Protein AF-W5SAI3-F1 (afdb_monomer_lite)

Secondary structure (DSSP, 8-state):
----TT-B-TTS-BTTTTTT-SHHHHHHHHHHTTT-HHHHHHHHHHHHHHTSSSP-HHHHHHHHHHHHHHHHHHHHHHHHH-SSSSS-SSTTTHHHHHHHHS-GGGSHHHHHHHHHHHHHHHHHHHHHHHHHHHHHT--SHHHHHHHHHHHHSTT-HHHHHHH-TTSTT-HHHHHHHHHHHHHHHHT-

Radius of gyration: 18.31 Å; chains: 1; bounding box: 48×29×54 Å

Organism: NCBI:txid1293576

Foldseek 3Di:
DFAPQQDADPVRDRLLHCCPVDPLLVVLLCQLLPVDPVLRVLLNLQLCLLCDPVPDPLSSLLNNLLSNLSSLLSVLVCLDPDQPDPNNQCHPCLVVLLVVPDDPVLCVVLVVLNVLLVVLSVVLSVLSSVLSVLLSPDDDNVSNSVSSCLRSPCPRVSSCLAPPCVPCSRSNVSSVVSNVSSVVSNVD

pLDDT: mean 92.14, std 7.98, range [52.91, 98.5]

Structure (mmCIF, N/CA/C/O backbone):
data_AF-W5SAI3-F1
#
_entry.id   AF-W5SAI3-F1
#
loop_
_atom_site.group_PDB
_atom_site.id
_atom_site.type_symbol
_atom_site.label_atom_id
_atom_site.label_alt_id
_atom_site.label_comp_id
_atom_site.label_asym_id
_atom_site.label_entity_id
_atom_site.label_seq_id
_atom_site.pdbx_PDB_ins_code
_atom_site.Cartn_x
_atom_site.Cartn_y
_atom_site.Cartn_z
_atom_site.occupancy
_atom_site.B_iso_or_equiv
_atom_site.auth_seq_id
_atom_site.auth_comp_id
_atom_site.auth_asym_id
_atom_site.auth_atom_id
_atom_site.pdbx_PDB_model_num
ATOM 1 N N . MET A 1 1 ? 0.826 -14.312 -16.029 1.00 52.91 1 MET A N 1
ATOM 2 C CA . MET A 1 1 ? 2.186 -13.911 -15.612 1.00 52.91 1 MET A CA 1
ATOM 3 C C . MET A 1 1 ? 2.033 -12.749 -14.644 1.00 52.91 1 MET A C 1
ATOM 5 O O . MET A 1 1 ? 0.964 -12.153 -14.643 1.00 52.91 1 MET A O 1
ATOM 9 N N . GLY A 1 2 ? 2.985 -12.580 -13.730 1.00 75.25 2 GLY A N 1
ATOM 10 C CA . GLY A 1 2 ? 2.942 -11.608 -12.638 1.00 75.25 2 GLY A CA 1
ATOM 11 C C . GLY A 1 2 ? 4.355 -11.111 -12.334 1.00 75.25 2 GLY A C 1
ATOM 12 O O . GLY A 1 2 ? 5.316 -11.570 -12.950 1.00 75.25 2 GLY A O 1
ATOM 13 N N . ILE A 1 3 ? 4.492 -10.174 -11.394 1.00 83.50 3 ILE A N 1
ATOM 14 C CA . ILE A 1 3 ? 5.781 -9.543 -11.068 1.00 83.50 3 ILE A CA 1
ATOM 15 C C . ILE A 1 3 ? 6.802 -10.602 -10.616 1.00 83.50 3 ILE A C 1
ATOM 17 O O . ILE A 1 3 ? 6.544 -11.373 -9.693 1.00 83.50 3 ILE A O 1
ATOM 21 N N . ALA A 1 4 ? 7.978 -10.610 -11.251 1.00 85.44 4 ALA A N 1
ATOM 22 C CA . ALA A 1 4 ? 9.087 -11.499 -10.904 1.00 85.44 4 ALA A CA 1
ATOM 23 C C . ALA A 1 4 ? 9.852 -10.970 -9.676 1.00 85.44 4 ALA A C 1
ATOM 25 O O . ALA A 1 4 ? 10.837 -10.237 -9.800 1.00 85.44 4 ALA A O 1
ATOM 26 N N . PHE A 1 5 ? 9.369 -11.311 -8.478 1.00 85.88 5 PHE A N 1
ATOM 27 C CA . PHE A 1 5 ? 9.961 -10.880 -7.201 1.00 85.88 5 PHE A CA 1
ATOM 28 C C . PHE A 1 5 ? 11.318 -11.531 -6.882 1.00 85.88 5 PHE A C 1
ATOM 30 O O . PHE A 1 5 ? 12.047 -11.052 -6.018 1.00 85.88 5 PHE A O 1
ATOM 37 N N . ASP A 1 6 ? 11.672 -12.598 -7.588 1.00 82.56 6 ASP A N 1
ATOM 38 C CA . ASP A 1 6 ? 12.902 -13.378 -7.446 1.00 82.56 6 ASP A CA 1
ATOM 39 C C . ASP A 1 6 ? 14.011 -12.956 -8.426 1.00 82.56 6 ASP A C 1
ATOM 41 O O . ASP A 1 6 ? 15.079 -13.569 -8.467 1.00 82.56 6 ASP A O 1
ATOM 45 N N . LYS A 1 7 ? 13.791 -11.890 -9.209 1.00 83.69 7 LYS A N 1
ATOM 46 C CA . LYS A 1 7 ? 14.763 -11.399 -10.191 1.00 83.69 7 LYS A CA 1
ATOM 47 C C . LYS A 1 7 ? 16.096 -11.042 -9.530 1.00 83.69 7 LYS A C 1
ATOM 49 O O . LYS A 1 7 ? 16.119 -10.373 -8.498 1.00 83.69 7 LYS A O 1
ATOM 54 N N . LEU A 1 8 ? 17.197 -11.451 -10.159 1.00 84.44 8 LEU A N 1
ATOM 55 C CA . LEU A 1 8 ? 18.556 -11.216 -9.672 1.00 84.44 8 LEU A CA 1
ATOM 56 C C . LEU A 1 8 ? 19.168 -9.944 -10.275 1.00 84.44 8 LEU A C 1
ATOM 58 O O . LEU A 1 8 ? 18.866 -9.581 -11.414 1.00 84.44 8 LEU A O 1
ATOM 62 N N . ASP A 1 9 ? 20.036 -9.283 -9.513 1.00 81.38 9 ASP A N 1
ATOM 63 C CA . ASP A 1 9 ? 20.908 -8.214 -9.997 1.00 81.38 9 ASP A CA 1
ATOM 64 C C . ASP A 1 9 ? 22.188 -8.766 -10.657 1.00 81.38 9 ASP A C 1
ATOM 66 O O . ASP A 1 9 ? 22.403 -9.978 -10.748 1.00 81.38 9 ASP A O 1
ATOM 70 N N . ALA A 1 10 ? 23.065 -7.867 -11.117 1.00 81.06 10 ALA A N 1
ATOM 71 C CA . ALA A 1 10 ? 24.332 -8.232 -11.758 1.00 81.06 10 ALA A CA 1
ATOM 72 C C . ALA A 1 10 ? 25.294 -9.020 -10.842 1.00 81.06 10 ALA A C 1
ATOM 74 O O . ALA A 1 10 ? 26.197 -9.688 -11.341 1.00 81.06 10 ALA A O 1
ATOM 75 N N . ASN A 1 11 ? 25.091 -8.970 -9.522 1.00 81.50 11 ASN A N 1
ATOM 76 C CA . ASN A 1 11 ? 25.883 -9.687 -8.525 1.00 81.50 11 ASN A CA 1
ATOM 77 C C . ASN A 1 11 ? 25.232 -11.020 -8.108 1.00 81.50 11 ASN A C 1
ATOM 79 O O . ASN A 1 11 ? 25.722 -11.680 -7.191 1.00 81.50 11 ASN A O 1
ATOM 83 N N . GLY A 1 12 ? 24.126 -11.419 -8.745 1.00 79.31 12 GLY A N 1
ATOM 84 C CA . GLY A 1 12 ? 23.389 -12.640 -8.418 1.00 79.31 12 GLY A CA 1
ATOM 85 C C . GLY A 1 12 ? 22.542 -12.541 -7.145 1.00 79.31 12 GLY A C 1
ATOM 86 O O . GLY A 1 12 ? 22.103 -13.570 -6.635 1.00 79.31 12 GLY A O 1
ATOM 87 N N . SER A 1 13 ? 22.303 -11.335 -6.620 1.00 83.12 13 SER A N 1
ATOM 88 C CA . SER A 1 13 ? 21.453 -11.115 -5.443 1.00 83.12 13 SER A CA 1
ATOM 89 C C . SER A 1 13 ? 20.004 -10.858 -5.851 1.00 83.12 13 SER A C 1
ATOM 91 O O . SER A 1 13 ? 19.750 -10.149 -6.823 1.00 83.12 13 SER A O 1
ATOM 93 N N . VAL A 1 14 ? 19.034 -11.397 -5.101 1.00 85.00 14 VAL A N 1
ATOM 94 C CA . VAL A 1 14 ? 17.604 -11.126 -5.339 1.00 85.00 14 VAL A CA 1
ATOM 95 C C . VAL A 1 14 ? 17.337 -9.639 -5.145 1.00 85.00 14 VAL A C 1
ATOM 97 O O . VAL A 1 14 ? 17.524 -9.113 -4.046 1.00 85.00 14 VAL A O 1
ATOM 100 N N . ILE A 1 15 ? 16.860 -8.973 -6.199 1.00 86.25 15 ILE A N 1
ATOM 101 C CA . ILE A 1 15 ? 16.648 -7.526 -6.240 1.00 86.25 15 ILE A CA 1
ATOM 102 C C . ILE A 1 15 ? 15.804 -7.103 -5.045 1.00 86.25 15 ILE A C 1
ATOM 104 O O . ILE A 1 15 ? 16.247 -6.272 -4.259 1.00 86.25 15 ILE A O 1
ATOM 108 N N . PHE A 1 16 ? 14.632 -7.702 -4.846 1.00 87.00 16 PHE A N 1
ATOM 109 C CA . PHE A 1 16 ? 13.703 -7.302 -3.786 1.00 87.00 16 PHE A CA 1
ATOM 110 C C . PHE A 1 16 ? 13.999 -7.916 -2.406 1.00 87.00 16 PHE A C 1
ATOM 112 O O . PHE A 1 16 ? 13.260 -7.670 -1.452 1.00 87.00 16 PHE A O 1
ATOM 119 N N . GLY A 1 17 ? 15.084 -8.687 -2.268 1.00 84.06 17 GLY A N 1
ATOM 120 C CA . GLY A 1 17 ? 15.465 -9.335 -1.014 1.00 84.06 17 GLY A CA 1
ATOM 121 C C . GLY A 1 17 ? 14.312 -10.116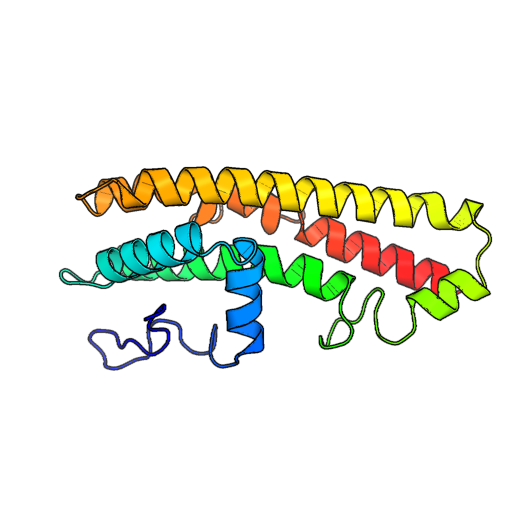 -0.370 1.00 84.06 17 GLY A C 1
ATOM 122 O O . GLY A 1 17 ? 13.616 -10.877 -1.034 1.00 84.06 17 GLY A O 1
ATOM 123 N N . GLN A 1 18 ? 14.100 -9.902 0.930 1.00 84.25 18 GLN A N 1
ATOM 124 C CA . GLN A 1 18 ? 13.032 -10.534 1.725 1.00 84.25 18 GLN A CA 1
ATOM 125 C C . GLN A 1 18 ? 11.731 -9.712 1.772 1.00 84.25 18 GLN A C 1
ATOM 127 O O . GLN A 1 18 ? 10.817 -9.994 2.550 1.00 84.25 18 GLN A O 1
ATOM 132 N N . GLU A 1 19 ? 11.627 -8.640 0.986 1.00 84.44 19 GLU A N 1
ATOM 133 C CA . GLU A 1 19 ? 10.478 -7.738 1.074 1.00 84.44 19 GLU A CA 1
ATOM 134 C C . GLU A 1 19 ? 9.178 -8.364 0.540 1.00 84.44 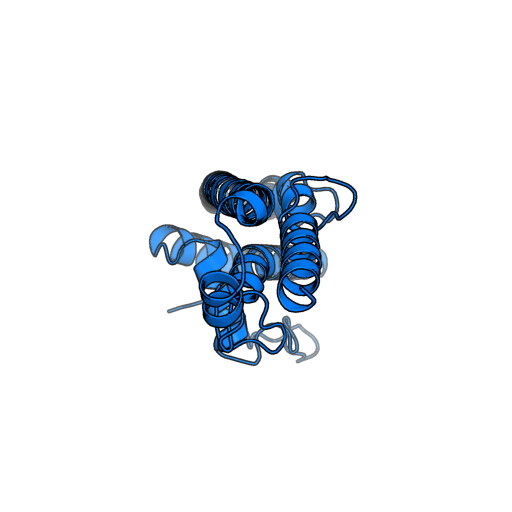19 GLU A C 1
ATOM 136 O O . GLU A 1 19 ? 8.095 -7.953 0.950 1.00 84.44 19 GLU A O 1
ATOM 141 N N . PHE A 1 20 ? 9.287 -9.388 -0.310 1.00 86.62 20 PHE A N 1
ATOM 142 C CA . PHE A 1 20 ? 8.166 -10.110 -0.927 1.00 86.62 20 PHE A CA 1
ATOM 143 C C . PHE A 1 20 ? 8.356 -11.638 -0.863 1.00 86.62 20 PHE A C 1
ATOM 145 O O . PHE A 1 20 ? 7.957 -12.366 -1.771 1.00 86.62 20 PHE A O 1
ATOM 152 N N . ASP A 1 21 ? 8.997 -12.126 0.202 1.00 85.44 21 ASP A N 1
ATOM 153 C CA . ASP A 1 21 ? 9.291 -13.551 0.427 1.00 85.44 21 ASP A CA 1
ATOM 154 C C . ASP A 1 21 ? 8.086 -14.389 0.895 1.00 85.44 21 ASP A C 1
ATOM 156 O O . ASP A 1 21 ? 8.154 -15.616 0.862 1.00 85.44 21 ASP A O 1
ATOM 160 N N . SER A 1 22 ? 6.976 -13.752 1.283 1.00 86.50 22 SER A N 1
ATOM 161 C CA . SER A 1 22 ? 5.726 -14.416 1.662 1.00 86.50 22 SER A CA 1
ATOM 162 C C . SER A 1 22 ? 4.560 -13.985 0.779 1.00 86.50 22 SER A C 1
ATOM 164 O O . SER A 1 22 ? 4.552 -12.883 0.221 1.00 86.50 22 SER A O 1
ATOM 166 N N . ASP A 1 23 ? 3.558 -14.855 0.663 1.00 87.56 23 ASP A N 1
ATOM 167 C CA . ASP A 1 23 ? 2.366 -14.561 -0.131 1.00 87.56 23 ASP A CA 1
ATOM 168 C C . ASP A 1 23 ? 1.547 -13.418 0.476 1.00 87.56 23 ASP A C 1
ATOM 170 O O . ASP A 1 23 ? 1.110 -12.557 -0.276 1.00 87.56 23 ASP A O 1
ATOM 174 N N . ASP A 1 24 ? 1.484 -13.292 1.806 1.00 86.56 24 ASP A N 1
ATOM 175 C CA . ASP A 1 24 ? 0.834 -12.151 2.473 1.00 86.56 24 ASP A CA 1
ATOM 176 C C . ASP A 1 24 ? 1.459 -10.806 2.065 1.00 86.56 24 ASP A C 1
ATOM 178 O O . ASP A 1 24 ? 0.761 -9.836 1.773 1.00 86.56 24 ASP A O 1
ATOM 182 N N . LYS A 1 25 ? 2.798 -10.729 1.984 1.00 88.06 25 LYS A N 1
ATOM 183 C CA . LYS A 1 25 ? 3.484 -9.493 1.568 1.00 88.06 25 LYS A CA 1
ATOM 184 C C . LYS A 1 25 ? 3.180 -9.143 0.109 1.00 88.06 25 LYS A C 1
ATOM 186 O O . LYS A 1 25 ? 3.104 -7.961 -0.228 1.00 88.06 25 LYS A O 1
ATOM 191 N N . LYS A 1 26 ? 3.008 -10.147 -0.756 1.00 92.00 26 LYS A N 1
ATOM 192 C CA . LYS A 1 26 ? 2.578 -9.945 -2.150 1.00 92.00 26 LYS A CA 1
ATOM 193 C C . LYS A 1 26 ? 1.102 -9.558 -2.213 1.00 92.00 26 LYS A C 1
ATOM 195 O O . LYS A 1 26 ? 0.743 -8.699 -3.009 1.00 92.00 26 LYS A O 1
ATOM 200 N N . ASP A 1 27 ? 0.261 -10.138 -1.367 1.00 92.56 27 ASP A N 1
ATOM 201 C CA . ASP A 1 27 ? -1.165 -9.833 -1.301 1.00 92.56 27 ASP A CA 1
ATOM 202 C C . ASP A 1 27 ? -1.401 -8.366 -0.922 1.00 92.56 27 ASP A C 1
ATOM 204 O O . ASP A 1 27 ? -2.131 -7.665 -1.618 1.00 92.56 27 ASP A O 1
ATOM 208 N N . TYR A 1 28 ? -0.655 -7.828 0.052 1.00 93.69 28 TYR A N 1
ATOM 209 C CA . TYR A 1 28 ? -0.718 -6.399 0.389 1.00 93.69 28 TYR A CA 1
ATOM 210 C C . TYR A 1 28 ? -0.380 -5.478 -0.786 1.00 93.69 28 TYR A C 1
ATOM 212 O O . TYR A 1 28 ? -0.984 -4.414 -0.924 1.00 93.69 28 TYR A O 1
ATOM 220 N N . LEU A 1 29 ? 0.558 -5.867 -1.655 1.00 94.88 29 LEU A N 1
ATOM 221 C CA . LEU A 1 29 ? 0.842 -5.108 -2.874 1.00 94.88 29 LEU A CA 1
ATOM 222 C C . LEU A 1 29 ? -0.399 -5.042 -3.771 1.00 94.88 29 LEU A C 1
ATOM 224 O O . LEU A 1 29 ? -0.767 -3.963 -4.240 1.00 94.88 29 LEU A O 1
ATOM 228 N N . TYR A 1 30 ? -1.050 -6.183 -4.002 1.00 94.44 30 TYR A N 1
ATOM 229 C CA . TYR A 1 30 ? -2.254 -6.248 -4.825 1.00 94.44 30 TYR A CA 1
ATOM 230 C C . TYR A 1 30 ? -3.434 -5.529 -4.162 1.00 94.44 30 TYR A C 1
ATOM 232 O O . TYR A 1 30 ? -4.154 -4.796 -4.843 1.00 94.44 30 TYR A O 1
ATOM 240 N N . ALA A 1 31 ? -3.574 -5.614 -2.840 1.00 94.38 31 ALA A N 1
ATOM 241 C CA . ALA A 1 31 ? -4.517 -4.810 -2.072 1.00 94.38 31 ALA A CA 1
ATOM 242 C C . ALA A 1 31 ? -4.269 -3.304 -2.260 1.00 94.38 31 ALA A C 1
ATOM 244 O O . ALA A 1 31 ? -5.229 -2.541 -2.387 1.00 94.38 31 ALA A O 1
ATOM 245 N N . GLY A 1 32 ? -3.006 -2.871 -2.339 1.00 94.69 32 GLY A N 1
ATOM 246 C CA . GLY A 1 32 ? -2.608 -1.479 -2.577 1.00 94.69 32 GLY A CA 1
ATOM 247 C C . GLY A 1 32 ? -3.010 -0.918 -3.945 1.00 94.69 32 GLY A C 1
ATOM 248 O O . GLY A 1 32 ? -3.103 0.293 -4.113 1.00 94.69 32 GLY A O 1
ATOM 249 N N . ILE A 1 33 ? -3.322 -1.783 -4.910 1.00 95.38 33 ILE A N 1
ATOM 250 C CA . ILE A 1 33 ? -3.918 -1.416 -6.209 1.00 95.38 33 ILE A CA 1
ATOM 251 C C . ILE A 1 33 ? -5.356 -1.939 -6.353 1.00 95.38 33 ILE A C 1
ATOM 253 O O . ILE A 1 33 ? -5.910 -2.014 -7.453 1.00 95.38 33 ILE A O 1
ATOM 257 N N . ASN A 1 34 ? -5.973 -2.295 -5.224 1.00 95.06 34 ASN A N 1
ATOM 258 C CA . ASN A 1 34 ? -7.341 -2.790 -5.116 1.00 95.06 34 ASN A CA 1
ATOM 259 C C . ASN A 1 34 ? -7.639 -4.022 -5.984 1.00 95.06 34 ASN A C 1
ATOM 261 O O . ASN A 1 34 ? -8.731 -4.125 -6.548 1.00 95.06 34 ASN A O 1
ATOM 265 N N . TYR A 1 35 ? -6.654 -4.911 -6.127 1.00 94.50 35 TYR A N 1
ATOM 266 C CA . TYR A 1 35 ? -6.717 -6.138 -6.925 1.00 94.50 35 TYR A CA 1
ATOM 267 C C . TYR A 1 35 ? -7.129 -5.917 -8.386 1.00 94.50 35 TYR A C 1
ATOM 269 O O . TYR A 1 35 ? -7.620 -6.824 -9.057 1.00 94.50 35 TYR A O 1
ATOM 277 N N . GLU A 1 36 ? -6.949 -4.704 -8.906 1.00 95.00 36 GLU A N 1
ATOM 278 C CA . GLU A 1 36 ? -7.377 -4.392 -10.257 1.00 95.00 36 GLU A CA 1
ATOM 279 C C . GLU A 1 36 ? -6.397 -4.982 -11.274 1.00 95.00 36 GLU A C 1
ATOM 281 O O . GLU A 1 36 ? -5.222 -4.613 -11.334 1.00 95.00 36 GLU A O 1
ATOM 286 N N . GLN A 1 37 ? -6.907 -5.872 -12.122 1.00 93.69 37 GLN A N 1
ATOM 287 C CA . GLN A 1 37 ? -6.103 -6.595 -13.103 1.00 93.69 37 GLN A CA 1
ATOM 288 C C . GLN A 1 37 ? -5.368 -5.668 -14.085 1.00 93.69 37 GLN A C 1
ATOM 290 O O . GLN A 1 37 ? -4.218 -5.938 -14.438 1.00 93.69 37 GLN A O 1
ATOM 295 N N . VAL A 1 38 ? -6.003 -4.573 -14.519 1.00 94.81 38 VAL A N 1
ATOM 296 C CA . VAL A 1 38 ? -5.385 -3.603 -15.441 1.00 94.81 38 VAL A CA 1
ATOM 297 C C . VAL A 1 38 ? -4.197 -2.918 -14.769 1.00 94.81 38 VAL A C 1
ATOM 299 O O . VAL A 1 38 ? -3.098 -2.919 -15.324 1.00 94.81 38 VAL A O 1
ATOM 302 N N . SER A 1 39 ? -4.380 -2.430 -13.541 1.00 95.38 39 SER A N 1
ATOM 303 C CA . SER A 1 39 ? -3.302 -1.849 -12.736 1.00 95.38 39 SER A CA 1
ATOM 304 C C . SER A 1 39 ? -2.171 -2.843 -12.476 1.00 95.38 39 SER A C 1
ATOM 306 O O . SER A 1 39 ? -1.005 -2.485 -12.627 1.00 95.38 39 SER A O 1
ATOM 308 N N . ALA A 1 40 ? -2.490 -4.102 -12.160 1.00 96.00 40 ALA A N 1
ATOM 309 C CA . ALA A 1 40 ? -1.490 -5.148 -11.945 1.00 96.00 40 ALA A CA 1
ATOM 310 C C . ALA A 1 40 ? -0.663 -5.416 -13.213 1.00 96.00 40 ALA A C 1
ATOM 312 O O . ALA A 1 40 ? 0.562 -5.500 -13.152 1.00 96.00 40 ALA A O 1
ATOM 313 N N . THR A 1 41 ? -1.325 -5.470 -14.372 1.00 96.19 41 THR A N 1
ATOM 314 C CA . THR A 1 41 ? -0.675 -5.661 -15.678 1.00 96.19 41 THR A CA 1
ATOM 315 C C . THR A 1 41 ? 0.216 -4.468 -16.038 1.00 96.19 41 THR A C 1
ATOM 317 O O . THR A 1 41 ? 1.349 -4.635 -16.496 1.00 96.19 41 THR A O 1
ATOM 320 N N . ASN A 1 42 ? -0.266 -3.243 -15.804 1.00 97.31 42 ASN A N 1
ATOM 321 C CA . ASN A 1 42 ? 0.503 -2.022 -16.043 1.00 97.31 42 ASN A CA 1
ATOM 322 C C . ASN A 1 42 ? 1.727 -1.944 -15.123 1.00 97.31 42 ASN A C 1
ATOM 324 O O . ASN A 1 42 ? 2.815 -1.592 -15.582 1.00 97.31 42 ASN A O 1
ATOM 328 N N . LEU A 1 43 ? 1.568 -2.321 -13.853 1.00 97.00 43 LEU A N 1
ATOM 329 C CA . LEU A 1 43 ? 2.655 -2.391 -12.885 1.00 97.00 43 LEU A CA 1
ATOM 330 C C . LEU A 1 43 ? 3.706 -3.427 -13.298 1.00 97.00 43 LEU A C 1
ATOM 332 O O . LEU A 1 43 ? 4.888 -3.097 -13.334 1.00 97.00 43 LEU A O 1
ATOM 336 N N . GLU A 1 44 ? 3.299 -4.638 -13.688 1.00 95.81 44 GLU A N 1
ATOM 337 C CA . GLU A 1 44 ? 4.211 -5.675 -14.194 1.00 95.81 44 GLU A CA 1
ATOM 338 C C . GLU A 1 44 ? 5.023 -5.175 -15.397 1.00 95.81 44 GLU A C 1
ATOM 340 O O . GLU A 1 44 ? 6.249 -5.289 -15.411 1.00 95.81 44 GLU A O 1
ATOM 345 N N . SER A 1 45 ? 4.366 -4.542 -16.373 1.00 96.00 45 SER A N 1
ATOM 346 C CA . SER A 1 45 ? 5.029 -3.924 -17.529 1.00 96.00 45 SER A CA 1
ATOM 347 C C . SER A 1 45 ? 6.063 -2.869 -17.113 1.00 96.00 45 SER A C 1
ATOM 349 O O . SER A 1 45 ? 7.186 -2.866 -17.620 1.00 96.00 45 SER A O 1
ATOM 351 N N . ILE A 1 46 ? 5.724 -1.990 -16.165 1.00 96.94 46 ILE A N 1
ATOM 352 C CA . ILE A 1 46 ? 6.639 -0.960 -15.651 1.00 96.94 46 ILE A CA 1
ATOM 353 C C . ILE A 1 46 ? 7.850 -1.588 -14.960 1.00 96.94 46 ILE A C 1
ATOM 355 O O . ILE A 1 46 ? 8.981 -1.206 -15.264 1.00 96.94 46 ILE A O 1
ATOM 359 N N . ILE A 1 47 ? 7.634 -2.547 -14.056 1.00 96.12 47 ILE A N 1
ATOM 360 C CA . ILE A 1 47 ? 8.720 -3.225 -13.338 1.00 96.12 47 ILE A CA 1
ATOM 361 C C . ILE A 1 47 ? 9.625 -3.961 -14.326 1.00 96.12 47 ILE A C 1
ATOM 363 O O . ILE A 1 47 ? 10.847 -3.840 -14.245 1.00 96.12 47 ILE A O 1
ATOM 367 N N . ASN A 1 48 ? 9.048 -4.634 -15.322 1.00 93.94 48 ASN A N 1
ATOM 368 C CA . ASN A 1 48 ? 9.821 -5.282 -16.373 1.00 93.94 48 ASN A CA 1
ATOM 369 C C . ASN A 1 48 ? 10.673 -4.270 -17.148 1.00 93.94 48 ASN A C 1
ATOM 371 O O . ASN A 1 48 ? 11.859 -4.524 -17.339 1.00 93.94 48 ASN A O 1
ATOM 375 N N . LYS A 1 49 ? 10.131 -3.103 -17.524 1.00 94.50 49 LYS A N 1
ATOM 376 C CA . LYS A 1 49 ? 10.899 -2.045 -18.205 1.00 94.50 49 LYS A CA 1
ATOM 377 C C . LYS A 1 49 ? 12.044 -1.519 -17.338 1.00 94.50 49 LYS A C 1
ATOM 379 O O . LYS A 1 49 ? 13.158 -1.397 -17.830 1.00 94.50 49 LYS A O 1
ATOM 384 N N . LEU A 1 50 ? 11.785 -1.226 -16.062 1.00 94.44 50 LEU A N 1
ATOM 385 C CA . LEU A 1 50 ? 12.797 -0.699 -15.136 1.00 94.44 50 LEU A CA 1
ATOM 386 C C . LEU A 1 50 ? 13.927 -1.701 -14.879 1.00 94.44 50 LEU A C 1
ATOM 388 O O . LEU A 1 50 ? 15.081 -1.305 -14.754 1.00 94.44 50 LEU A O 1
ATOM 392 N N . LEU A 1 51 ? 13.600 -2.989 -14.803 1.00 93.00 51 LEU A N 1
ATOM 393 C CA . LEU A 1 51 ? 14.566 -4.034 -14.476 1.00 93.00 51 LEU A CA 1
ATOM 394 C C . LEU A 1 51 ? 15.161 -4.726 -15.711 1.00 93.00 51 LEU A C 1
ATOM 396 O O . LEU A 1 51 ? 15.817 -5.755 -15.562 1.00 93.00 51 LEU A O 1
ATOM 400 N N . THR A 1 52 ? 14.889 -4.241 -16.921 1.00 87.62 52 THR A N 1
ATOM 401 C CA . THR A 1 52 ? 15.500 -4.750 -18.161 1.00 87.62 52 THR A CA 1
ATOM 402 C C . THR A 1 52 ? 16.653 -3.848 -18.589 1.00 87.62 52 THR A C 1
ATOM 404 O O . THR A 1 52 ? 16.756 -2.707 -18.147 1.00 87.62 52 THR A O 1
ATOM 407 N N . ASP A 1 53 ? 17.541 -4.384 -19.422 1.00 74.44 53 ASP A N 1
ATOM 408 C CA . ASP A 1 53 ? 18.786 -3.729 -19.801 1.00 74.44 53 ASP A CA 1
ATOM 409 C C . ASP A 1 53 ? 18.562 -2.375 -20.522 1.00 74.44 53 ASP A C 1
ATOM 411 O O . ASP A 1 53 ? 17.738 -2.312 -21.443 1.00 74.44 53 ASP A O 1
ATOM 415 N N . PRO A 1 54 ? 19.280 -1.292 -20.147 1.00 79.88 54 PRO A N 1
ATOM 416 C CA . PRO A 1 54 ? 20.318 -1.249 -19.117 1.00 79.88 54 PRO A CA 1
ATOM 417 C C . PRO A 1 54 ? 19.747 -1.268 -17.690 1.00 79.88 54 PRO A C 1
ATOM 419 O O . PRO A 1 54 ? 19.018 -0.356 -17.281 1.00 79.88 54 PRO A O 1
ATOM 422 N N . LEU A 1 55 ? 20.136 -2.283 -16.913 1.00 85.56 55 LEU A N 1
ATOM 423 C CA . LEU A 1 55 ? 19.833 -2.351 -15.486 1.00 85.56 55 LEU A CA 1
ATOM 424 C C . LEU A 1 55 ? 20.708 -1.332 -14.742 1.00 85.56 55 LEU A C 1
ATOM 426 O O . LEU A 1 55 ? 21.926 -1.318 -14.903 1.00 85.56 55 LEU A O 1
ATOM 430 N N . SER A 1 56 ? 20.095 -0.474 -13.926 1.00 89.56 56 SER A N 1
ATOM 431 C CA . SER A 1 56 ? 20.812 0.525 -13.126 1.00 89.56 56 SER A CA 1
ATOM 432 C C . SER A 1 56 ? 20.292 0.585 -11.695 1.00 89.56 56 SER A C 1
ATOM 434 O O . SER A 1 56 ? 19.114 0.310 -11.445 1.00 89.56 56 SER A O 1
ATOM 436 N N . ASP A 1 57 ? 21.152 1.016 -10.771 1.00 90.31 57 ASP A N 1
ATOM 437 C CA . ASP A 1 57 ? 20.804 1.190 -9.356 1.00 90.31 57 ASP A CA 1
ATOM 438 C C . ASP A 1 57 ? 19.619 2.147 -9.168 1.00 90.31 57 ASP A C 1
ATOM 440 O O . ASP A 1 57 ? 18.727 1.884 -8.362 1.00 90.31 57 ASP A O 1
ATOM 444 N N . ASP A 1 58 ? 19.546 3.211 -9.975 1.00 91.81 58 ASP A N 1
ATOM 445 C CA . ASP A 1 58 ? 18.417 4.147 -9.978 1.00 91.81 58 ASP A CA 1
ATOM 446 C C . ASP A 1 58 ? 17.098 3.454 -10.342 1.00 91.81 58 ASP A C 1
ATOM 448 O O . ASP A 1 58 ? 16.073 3.672 -9.691 1.00 91.81 58 ASP A O 1
ATOM 452 N N . ASN A 1 59 ? 17.097 2.613 -11.382 1.00 92.94 59 ASN A N 1
ATOM 453 C CA . ASN A 1 59 ? 15.891 1.898 -11.793 1.00 92.94 59 ASN A CA 1
ATOM 454 C C . ASN A 1 59 ? 15.480 0.855 -10.749 1.00 92.94 59 ASN A C 1
ATOM 456 O O . ASN A 1 59 ? 14.290 0.719 -10.460 1.00 92.94 59 ASN A O 1
ATOM 460 N N . ILE A 1 60 ? 16.458 0.153 -10.168 1.00 92.75 60 ILE A N 1
ATOM 461 C CA . ILE A 1 60 ? 16.239 -0.805 -9.083 1.00 92.75 60 ILE A CA 1
ATOM 462 C C . ILE A 1 60 ? 15.621 -0.099 -7.873 1.00 92.75 60 ILE A C 1
ATOM 464 O O . ILE A 1 60 ? 14.616 -0.566 -7.343 1.00 92.75 60 ILE A O 1
ATOM 468 N N . SER A 1 61 ? 16.182 1.038 -7.460 1.00 93.00 61 SER A N 1
ATOM 469 C CA . SER A 1 61 ? 15.692 1.831 -6.329 1.00 93.00 61 SER A CA 1
ATOM 470 C C . SER A 1 61 ? 14.255 2.309 -6.552 1.00 93.00 61 SER A C 1
ATOM 472 O O . SER A 1 61 ? 13.395 2.118 -5.693 1.00 93.00 61 SER A O 1
ATOM 474 N N . VAL A 1 62 ? 13.946 2.835 -7.745 1.00 95.81 62 VAL A N 1
ATOM 475 C CA . VAL A 1 62 ? 12.577 3.245 -8.098 1.00 95.81 62 VAL A CA 1
ATOM 476 C C . VAL A 1 62 ? 11.611 2.060 -8.080 1.00 95.81 62 VAL A C 1
ATOM 478 O O . VAL A 1 62 ? 10.515 2.190 -7.539 1.00 95.81 62 VAL A O 1
ATOM 481 N N . ALA A 1 63 ? 12.001 0.907 -8.631 1.00 95.75 63 ALA A N 1
ATOM 482 C CA . ALA A 1 63 ? 11.170 -0.295 -8.621 1.00 95.75 63 ALA A CA 1
ATOM 483 C C . ALA A 1 63 ? 10.897 -0.786 -7.189 1.00 95.75 63 ALA A C 1
ATOM 485 O O . ALA A 1 63 ? 9.747 -1.052 -6.846 1.00 95.75 63 ALA A O 1
ATOM 486 N N . LYS A 1 64 ? 11.931 -0.854 -6.340 1.00 94.75 64 LYS A N 1
ATOM 487 C CA . LYS A 1 64 ? 11.804 -1.230 -4.923 1.00 94.75 64 LYS A CA 1
ATOM 488 C C . LYS A 1 64 ? 10.852 -0.307 -4.184 1.00 94.75 64 LYS A C 1
ATOM 490 O O . LYS A 1 64 ? 9.885 -0.780 -3.595 1.00 94.75 64 LYS A O 1
ATOM 495 N N . ASN A 1 65 ? 11.091 0.999 -4.259 1.00 96.00 65 ASN A N 1
ATOM 496 C CA . ASN A 1 65 ? 10.284 1.968 -3.532 1.00 96.00 65 ASN A CA 1
ATOM 497 C C . ASN A 1 65 ? 8.837 1.967 -4.022 1.00 96.00 65 ASN A C 1
ATOM 499 O O . ASN A 1 65 ? 7.932 1.999 -3.199 1.00 96.00 65 ASN A O 1
ATOM 503 N N . LEU A 1 66 ? 8.605 1.862 -5.337 1.00 97.50 66 LEU A N 1
ATOM 504 C CA . LEU A 1 66 ? 7.256 1.738 -5.887 1.00 97.50 66 LEU A CA 1
ATOM 505 C C . LEU A 1 66 ? 6.513 0.552 -5.262 1.00 97.50 66 LEU A C 1
ATOM 507 O O . LEU A 1 66 ? 5.428 0.732 -4.717 1.00 97.50 66 LEU A O 1
ATOM 511 N N . LEU A 1 67 ? 7.093 -0.651 -5.316 1.00 96.50 67 LEU A N 1
ATOM 512 C CA . LEU A 1 67 ? 6.434 -1.844 -4.781 1.00 96.50 67 LEU A CA 1
ATOM 513 C C . LEU A 1 67 ? 6.284 -1.778 -3.256 1.00 96.50 67 LEU A C 1
ATOM 515 O O . LEU A 1 67 ? 5.247 -2.178 -2.733 1.00 96.50 67 LEU A O 1
ATOM 519 N N . SER A 1 68 ? 7.271 -1.231 -2.545 1.00 95.88 68 SER A N 1
ATOM 520 C CA . SER A 1 68 ? 7.217 -1.037 -1.093 1.00 95.88 68 SER A CA 1
ATOM 521 C C . SER A 1 68 ? 6.076 -0.104 -0.679 1.00 95.88 68 SER A C 1
ATOM 523 O O . SER A 1 68 ? 5.268 -0.452 0.181 1.00 95.88 68 SER A O 1
ATOM 525 N N . THR A 1 69 ? 5.945 1.046 -1.345 1.00 97.31 69 THR A N 1
ATOM 526 C CA . THR A 1 69 ? 4.883 2.023 -1.079 1.00 97.31 69 THR A CA 1
ATOM 527 C C . THR A 1 69 ? 3.501 1.439 -1.358 1.00 97.31 69 THR A C 1
ATOM 529 O O . THR A 1 69 ? 2.593 1.596 -0.545 1.00 97.31 69 THR A O 1
ATOM 532 N N . LEU A 1 70 ? 3.337 0.715 -2.469 1.00 97.38 70 LEU A N 1
ATOM 533 C CA . LEU A 1 70 ? 2.074 0.049 -2.803 1.00 97.38 70 LEU A CA 1
ATOM 534 C C . LEU A 1 70 ? 1.725 -1.063 -1.805 1.00 97.38 70 LEU A C 1
ATOM 536 O O . LEU A 1 70 ? 0.580 -1.172 -1.374 1.00 97.38 70 LEU A O 1
ATOM 540 N N . LYS A 1 71 ? 2.716 -1.850 -1.377 1.00 96.25 71 LYS A N 1
ATOM 541 C CA . LYS A 1 71 ? 2.547 -2.835 -0.306 1.00 96.25 71 LYS A CA 1
ATOM 542 C C . LYS A 1 71 ? 2.082 -2.166 0.985 1.00 96.25 71 LYS A C 1
ATOM 544 O O . LYS A 1 71 ? 1.152 -2.658 1.611 1.00 96.25 71 LYS A O 1
ATOM 549 N N . ASN A 1 72 ? 2.682 -1.047 1.382 1.00 96.50 72 ASN A N 1
ATOM 550 C CA . ASN A 1 72 ? 2.315 -0.368 2.626 1.00 96.50 72 ASN A CA 1
ATOM 551 C C . ASN A 1 72 ? 0.919 0.276 2.560 1.00 96.50 72 ASN A C 1
ATOM 553 O O . ASN A 1 72 ? 0.184 0.222 3.545 1.00 96.50 72 ASN A O 1
ATOM 557 N N . LEU A 1 73 ? 0.514 0.782 1.387 1.00 97.38 73 LEU A N 1
ATOM 558 C CA . LEU A 1 73 ? -0.857 1.232 1.116 1.00 97.38 73 LEU A CA 1
ATOM 559 C C . LEU A 1 73 ? -1.892 0.125 1.390 1.00 97.38 73 LEU A C 1
ATOM 561 O O . LEU A 1 73 ? -2.927 0.393 1.999 1.00 97.38 73 LEU A O 1
ATOM 565 N N . GLY A 1 74 ? -1.616 -1.120 0.988 1.00 95.19 74 GLY A N 1
ATOM 566 C CA . GLY A 1 74 ? -2.463 -2.264 1.340 1.00 95.19 74 GLY A CA 1
ATOM 567 C C . GLY A 1 74 ? -2.338 -2.670 2.810 1.00 95.19 74 GLY A C 1
ATOM 568 O O . GLY A 1 74 ? -3.341 -2.787 3.513 1.00 95.19 74 GLY A O 1
ATOM 569 N N . LYS A 1 75 ? -1.100 -2.826 3.286 1.00 94.31 75 LYS A N 1
ATOM 570 C CA . LYS A 1 75 ? -0.772 -3.356 4.614 1.00 94.31 75 LYS A CA 1
ATOM 571 C C . LYS A 1 75 ? -1.372 -2.539 5.755 1.00 94.31 75 LYS A C 1
ATOM 573 O O . LYS A 1 75 ? -1.865 -3.125 6.706 1.00 94.31 75 LYS A O 1
ATOM 578 N N . TYR A 1 76 ? -1.313 -1.206 5.720 1.00 95.50 76 TYR A N 1
ATOM 579 C CA . TYR A 1 76 ? -1.756 -0.417 6.880 1.00 95.50 76 TYR A CA 1
ATOM 580 C C . TYR A 1 76 ? -3.247 -0.552 7.154 1.00 95.50 76 TYR A C 1
ATOM 582 O O . TYR A 1 76 ? -3.647 -0.585 8.312 1.00 95.50 76 TYR A O 1
ATOM 590 N N . VAL A 1 77 ? -4.053 -0.680 6.104 1.00 94.38 77 VAL A N 1
ATOM 591 C CA . VAL A 1 77 ? -5.489 -0.939 6.240 1.00 94.38 77 VAL A CA 1
ATOM 592 C C . VAL A 1 77 ? -5.716 -2.376 6.697 1.00 94.38 77 VAL A C 1
ATOM 594 O O . VAL A 1 77 ? -6.549 -2.608 7.567 1.00 94.38 77 VAL A O 1
ATOM 597 N N . ASP A 1 78 ? -4.940 -3.321 6.165 1.00 92.31 78 ASP A N 1
ATOM 598 C CA . ASP A 1 78 ? -4.983 -4.725 6.574 1.00 92.31 78 ASP A CA 1
ATOM 599 C C . ASP A 1 78 ? -4.682 -4.917 8.070 1.00 92.31 78 ASP A C 1
ATOM 601 O O . ASP A 1 78 ? -5.462 -5.553 8.775 1.00 92.31 78 ASP A O 1
ATOM 605 N N . ASP A 1 79 ? -3.631 -4.266 8.585 1.00 92.12 79 ASP A N 1
ATOM 606 C CA . ASP A 1 79 ? -3.284 -4.242 10.014 1.00 92.12 79 ASP A CA 1
ATOM 607 C C . ASP A 1 79 ? -4.476 -3.786 10.883 1.00 92.12 79 ASP A C 1
ATOM 609 O O . ASP A 1 79 ? -4.645 -4.243 12.014 1.00 92.12 79 ASP A O 1
ATOM 613 N N . VAL A 1 80 ? -5.317 -2.881 10.365 1.00 93.88 80 VAL A N 1
ATOM 614 C CA . VAL A 1 80 ? -6.503 -2.405 11.085 1.00 93.88 80 VAL A CA 1
ATOM 615 C C . VAL A 1 80 ? -7.612 -3.450 11.098 1.00 93.88 80 VAL A C 1
ATOM 617 O O . VAL A 1 80 ? -8.148 -3.741 12.169 1.00 93.88 80 VAL A O 1
ATOM 620 N N . ILE A 1 81 ? -7.970 -3.993 9.933 1.00 89.31 81 ILE A N 1
ATOM 621 C CA . ILE A 1 81 ? -9.221 -4.746 9.748 1.00 89.31 81 ILE A CA 1
ATOM 622 C C . ILE A 1 81 ? -9.072 -6.261 9.902 1.00 89.31 81 ILE A C 1
ATOM 624 O O . ILE A 1 81 ? -10.049 -6.930 10.238 1.00 89.31 81 ILE A O 1
ATOM 628 N N . ASN A 1 82 ? -7.889 -6.819 9.637 1.00 80.69 82 ASN A N 1
ATOM 629 C CA . ASN A 1 82 ? -7.728 -8.258 9.461 1.00 80.69 82 ASN A CA 1
ATOM 630 C C . ASN A 1 82 ? -7.161 -8.980 10.688 1.00 80.69 82 ASN A C 1
ATOM 632 O O . ASN A 1 82 ? -6.393 -8.464 11.497 1.00 80.69 82 ASN A O 1
ATOM 636 N N . ASN A 1 83 ? -7.560 -10.250 10.807 1.00 62.56 83 ASN A N 1
ATOM 637 C CA . ASN A 1 83 ? -7.224 -11.143 11.920 1.00 62.56 83 ASN A CA 1
ATOM 638 C C . ASN A 1 83 ? -5.874 -11.865 11.761 1.00 62.56 83 ASN A C 1
ATOM 640 O O . ASN A 1 83 ? -5.431 -12.534 12.701 1.00 62.56 83 ASN A O 1
ATOM 644 N N . ALA A 1 84 ? -5.273 -11.799 10.570 1.00 57.78 84 ALA A N 1
ATOM 645 C CA . ALA A 1 84 ? -4.134 -12.625 10.170 1.00 57.78 84 ALA A CA 1
ATOM 646 C C . ALA A 1 84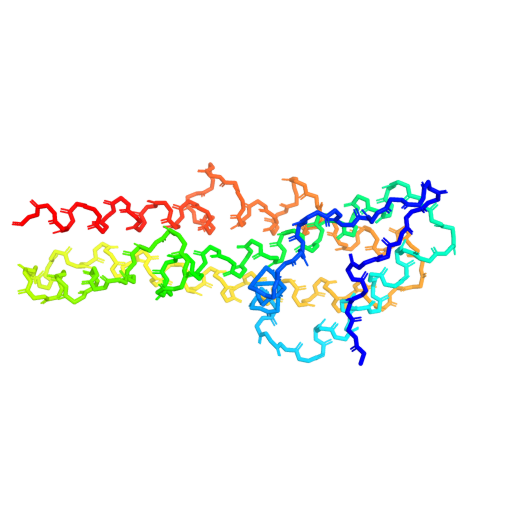 ? -2.769 -11.980 10.456 1.00 57.78 84 ALA A C 1
ATOM 648 O O . ALA A 1 84 ? -1.759 -12.681 10.491 1.00 57.78 84 ALA A O 1
ATOM 649 N N . THR A 1 85 ? -2.723 -10.670 10.705 1.00 60.62 85 THR A N 1
ATOM 650 C CA . THR A 1 85 ? -1.464 -9.962 10.958 1.00 60.62 85 THR A CA 1
ATOM 651 C C . THR A 1 85 ? -1.012 -10.109 12.413 1.00 60.62 85 THR A C 1
ATOM 653 O O . THR A 1 85 ? -1.785 -10.459 13.309 1.00 60.62 85 THR A O 1
ATOM 656 N N . SER A 1 86 ? 0.270 -9.843 12.674 1.00 61.03 86 SER A N 1
ATOM 657 C CA . SER A 1 86 ? 0.799 -9.736 14.041 1.00 61.03 86 SER A CA 1
ATOM 658 C C . SER A 1 86 ? 0.266 -8.504 14.784 1.00 61.03 86 SER A C 1
ATOM 660 O O . SER A 1 86 ? 0.265 -8.482 16.010 1.00 61.03 86 SER A O 1
ATOM 662 N N . ASP A 1 87 ? -0.195 -7.496 14.040 1.00 65.31 87 ASP A N 1
ATOM 663 C CA . ASP A 1 87 ? -0.629 -6.181 14.511 1.00 65.31 87 ASP A CA 1
ATOM 664 C C . ASP A 1 87 ? -2.168 -6.104 14.563 1.00 65.31 87 ASP A C 1
ATOM 666 O O . ASP A 1 87 ? -2.765 -5.195 14.004 1.00 65.31 87 ASP A O 1
ATOM 670 N N . LYS A 1 88 ? -2.828 -7.066 15.222 1.00 73.62 88 LYS A N 1
ATOM 671 C CA . LYS A 1 88 ? -4.301 -7.189 15.278 1.00 73.62 88 LYS A CA 1
ATOM 672 C C . LYS A 1 88 ? -4.943 -6.006 16.008 1.00 73.62 88 LYS A C 1
ATOM 674 O O . LYS A 1 88 ? -5.085 -6.044 17.230 1.00 73.62 88 LYS A O 1
ATOM 679 N N . ILE A 1 89 ? -5.330 -4.962 15.275 1.00 90.69 89 ILE A N 1
ATOM 680 C CA . ILE A 1 89 ? -5.955 -3.782 15.881 1.00 90.69 89 ILE A CA 1
ATOM 681 C C . ILE A 1 89 ? -7.435 -4.063 16.161 1.00 90.69 89 ILE A C 1
ATOM 683 O O . ILE A 1 89 ? -7.784 -4.294 17.314 1.00 90.69 89 ILE A O 1
ATOM 687 N N . LEU A 1 90 ? -8.306 -4.121 15.148 1.00 91.88 90 LEU A N 1
ATOM 688 C CA . LEU A 1 90 ? -9.716 -4.495 15.361 1.00 91.88 90 LEU A CA 1
ATOM 689 C C . LEU A 1 90 ? -9.939 -6.009 15.332 1.00 91.88 90 LEU A C 1
ATOM 691 O O . LEU A 1 90 ? -10.939 -6.503 15.859 1.00 91.88 90 LEU A O 1
ATOM 695 N N . GLY A 1 91 ? -8.997 -6.744 14.743 1.00 86.56 91 GLY A N 1
ATOM 696 C CA . GLY A 1 91 ? -9.034 -8.194 14.679 1.00 86.56 91 GLY A CA 1
ATOM 697 C C . GLY A 1 91 ? -8.831 -8.901 16.027 1.00 86.56 91 GLY A C 1
ATOM 698 O O . GLY A 1 91 ? -8.642 -8.288 17.073 1.00 86.56 91 GLY A O 1
ATOM 699 N N . GLY A 1 92 ? -8.870 -10.235 16.016 1.00 81.44 92 GLY A N 1
ATOM 700 C CA . GLY A 1 92 ? -8.609 -11.079 17.187 1.00 81.44 92 GLY A CA 1
ATOM 701 C C . GLY A 1 92 ? -9.677 -11.004 18.282 1.00 81.44 92 GLY A C 1
ATOM 702 O O . GLY A 1 92 ? -9.387 -11.352 19.422 1.00 81.44 92 GLY A O 1
ATOM 703 N N . GLY A 1 93 ? -10.890 -10.549 17.951 1.00 87.38 93 GLY A N 1
ATOM 704 C CA . GLY A 1 93 ? -11.985 -10.358 18.908 1.00 87.38 93 GLY A CA 1
ATOM 705 C C . GLY A 1 93 ? -11.979 -8.995 19.607 1.00 87.38 93 GLY A C 1
ATOM 706 O O . GLY A 1 93 ? -12.850 -8.749 20.438 1.00 87.38 93 GLY A O 1
ATOM 707 N N . ASN A 1 94 ? -11.046 -8.091 19.276 1.00 91.44 94 ASN A N 1
ATOM 708 C CA . ASN A 1 94 ? -11.007 -6.745 19.857 1.00 91.44 94 ASN A CA 1
ATOM 709 C C . ASN A 1 94 ? -12.273 -5.952 19.519 1.00 91.44 94 ASN A C 1
ATOM 711 O O . ASN A 1 94 ? -12.887 -5.376 20.414 1.00 91.44 94 ASN A O 1
ATOM 715 N N . LEU A 1 95 ? -12.711 -5.980 18.254 1.00 92.06 95 LEU A N 1
ATOM 716 C CA . LEU A 1 95 ? -13.960 -5.337 17.845 1.00 92.06 95 LEU A CA 1
ATOM 717 C C . LEU A 1 95 ? -15.168 -5.891 18.615 1.00 92.06 95 LEU A C 1
ATOM 719 O O . LEU A 1 95 ? -15.972 -5.120 19.123 1.00 92.06 95 LEU A O 1
ATOM 723 N N . GLU A 1 96 ? -15.276 -7.213 18.752 1.00 91.81 96 GLU A N 1
ATOM 724 C CA . GLU A 1 96 ? -16.378 -7.853 19.484 1.00 91.81 96 GLU A CA 1
ATOM 725 C C . GLU A 1 96 ? -16.403 -7.430 20.961 1.00 91.81 96 GLU A C 1
ATOM 727 O O . GLU A 1 96 ? -17.459 -7.095 21.500 1.00 91.81 96 GLU A O 1
ATOM 732 N N . GLN A 1 97 ? -15.236 -7.376 21.611 1.00 92.94 97 GLN A N 1
ATOM 733 C CA . GLN A 1 97 ? -15.122 -6.908 22.993 1.00 92.94 97 GLN A CA 1
ATOM 734 C C . GLN A 1 97 ? -15.533 -5.442 23.142 1.00 92.94 97 GLN A C 1
ATOM 736 O O . GLN A 1 97 ? -16.267 -5.117 24.075 1.00 92.94 97 GLN A O 1
ATOM 741 N N . ILE A 1 98 ? -15.095 -4.578 22.222 1.00 93.88 98 ILE A N 1
ATOM 742 C CA . ILE A 1 98 ? -15.468 -3.159 22.205 1.00 93.88 98 ILE A CA 1
ATOM 743 C C . ILE A 1 98 ? -16.984 -3.020 22.055 1.00 93.88 98 ILE A C 1
ATOM 745 O O . ILE A 1 98 ? -17.612 -2.380 22.893 1.00 93.88 98 ILE A O 1
ATOM 749 N N . LEU A 1 99 ? -17.583 -3.677 21.058 1.00 92.25 99 LEU A N 1
ATOM 750 C CA . LEU A 1 99 ? -19.026 -3.605 20.798 1.00 92.25 99 LEU A CA 1
ATOM 751 C C . LEU A 1 99 ? -19.876 -4.169 21.945 1.00 92.25 99 LEU A C 1
ATOM 753 O O . LEU A 1 99 ? -21.016 -3.759 22.125 1.00 92.25 99 LEU A O 1
ATOM 757 N N . THR A 1 100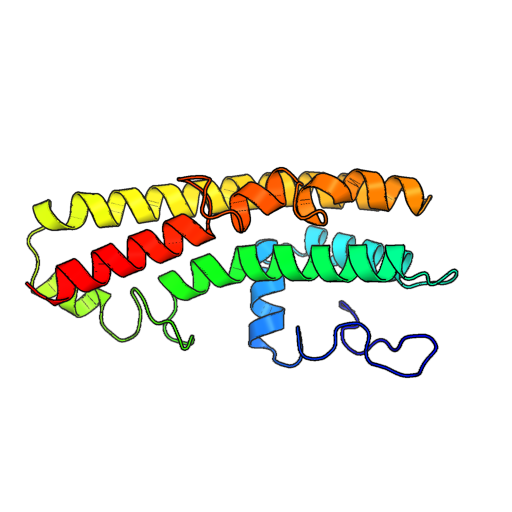 ? -19.334 -5.101 22.733 1.00 93.50 100 THR A N 1
ATOM 758 C CA . THR A 1 100 ? -20.043 -5.674 23.888 1.00 93.50 100 THR A CA 1
ATOM 759 C C . THR A 1 100 ? -19.989 -4.769 25.123 1.00 93.50 100 THR A C 1
ATOM 761 O O . THR A 1 100 ? -20.896 -4.808 25.952 1.00 93.50 100 THR A O 1
ATOM 764 N N . ARG A 1 101 ? -18.907 -3.997 25.299 1.00 92.19 101 ARG A N 1
ATOM 765 C CA . ARG A 1 101 ? -18.613 -3.276 26.554 1.00 92.19 101 ARG A CA 1
ATOM 766 C C . ARG A 1 101 ? -18.798 -1.767 26.468 1.00 92.19 101 ARG A C 1
ATOM 768 O O . ARG A 1 101 ? -19.011 -1.127 27.494 1.00 92.19 101 ARG A O 1
ATOM 775 N N . CYS A 1 102 ? -18.658 -1.191 25.282 1.00 91.56 102 CYS A N 1
ATOM 776 C CA . CYS A 1 102 ? -18.710 0.250 25.088 1.00 91.56 102 CYS A CA 1
ATOM 777 C C . CYS A 1 102 ? -20.102 0.698 24.643 1.00 91.56 102 CYS A C 1
ATOM 779 O O . CYS A 1 102 ? -20.729 0.074 23.795 1.00 91.56 102 CYS A O 1
ATOM 781 N N . GLU A 1 103 ? -20.553 1.821 25.197 1.00 91.50 103 GLU A N 1
ATOM 782 C CA . GLU A 1 103 ? -21.706 2.559 24.682 1.00 91.50 103 GLU A CA 1
ATOM 783 C C . GLU A 1 103 ? -21.371 3.190 23.324 1.00 91.50 103 GLU A C 1
ATOM 785 O O . GLU A 1 103 ? -20.235 3.623 23.110 1.00 91.50 103 GLU A O 1
ATOM 790 N N . ASP A 1 104 ? -22.370 3.327 22.449 1.00 88.56 104 ASP A N 1
ATOM 791 C CA . ASP A 1 104 ? -22.212 3.886 21.097 1.00 88.56 104 ASP A CA 1
ATOM 792 C C . ASP A 1 104 ? -21.530 5.264 21.087 1.00 88.56 104 ASP A C 1
ATOM 794 O O . ASP A 1 104 ? -20.679 5.534 20.241 1.00 88.56 104 ASP A O 1
ATOM 798 N N . SER A 1 105 ? -21.829 6.114 22.075 1.00 91.50 105 SER A N 1
ATOM 799 C CA . SER A 1 105 ? -21.235 7.454 22.228 1.00 91.50 105 SER A CA 1
ATOM 800 C C . SER A 1 105 ? -19.708 7.427 22.368 1.00 91.50 105 SER A C 1
ATOM 802 O O . SER A 1 105 ? -19.021 8.383 22.016 1.00 91.50 105 SER A O 1
ATOM 804 N N . LYS A 1 106 ? -19.142 6.320 22.862 1.00 91.81 106 LYS A N 1
ATOM 805 C CA . LYS A 1 106 ? -17.693 6.148 23.002 1.00 91.81 106 LYS A CA 1
ATOM 806 C C . LYS A 1 106 ? -17.022 5.712 21.703 1.00 91.81 106 LYS A C 1
ATOM 808 O O . LYS A 1 106 ? -15.799 5.799 21.621 1.00 91.81 106 LYS A O 1
ATOM 813 N N . LEU A 1 107 ? -17.796 5.253 20.718 1.00 94.69 107 LEU A N 1
ATOM 814 C CA . LEU A 1 107 ? -17.304 4.733 19.442 1.00 94.69 107 LEU A CA 1
ATOM 815 C C . LEU A 1 107 ? -17.175 5.814 18.362 1.00 94.69 107 LEU A C 1
ATOM 817 O O . LEU A 1 107 ? -16.591 5.545 17.315 1.00 94.69 107 LEU A O 1
ATOM 821 N N . GLU A 1 108 ? -17.669 7.031 18.610 1.00 95.19 108 GLU A N 1
ATOM 822 C CA . GLU A 1 108 ? -17.672 8.132 17.635 1.00 95.19 108 GLU A CA 1
ATOM 823 C C . GLU A 1 108 ? -16.274 8.419 17.067 1.00 95.19 108 GLU A C 1
ATOM 825 O O . GLU A 1 108 ? -16.101 8.511 15.852 1.00 95.19 108 GLU A O 1
ATOM 830 N N . ASN A 1 109 ? -15.255 8.491 17.932 1.00 96.38 109 ASN A N 1
ATOM 831 C CA . ASN A 1 109 ? -13.880 8.753 17.505 1.00 96.38 109 ASN A CA 1
ATOM 832 C C . ASN A 1 109 ? -13.300 7.595 16.676 1.00 96.38 109 ASN A C 1
ATOM 834 O O . ASN A 1 109 ? -12.669 7.823 15.645 1.00 96.38 109 ASN A O 1
ATOM 838 N N . LEU A 1 110 ? -13.549 6.347 17.088 1.00 96.69 110 LEU A N 1
ATOM 839 C CA . LEU A 1 110 ? -13.118 5.170 16.333 1.00 96.69 110 LEU A CA 1
ATOM 840 C C . LEU A 1 110 ? -13.774 5.130 14.945 1.00 96.69 110 LEU A C 1
ATOM 842 O O . LEU A 1 110 ? -13.084 4.891 13.956 1.00 96.69 110 LEU A O 1
ATOM 846 N N . SER A 1 111 ? -15.080 5.408 14.865 1.00 96.62 111 SER A N 1
ATOM 847 C CA . SER A 1 111 ? -15.811 5.484 13.595 1.00 96.62 111 SER A CA 1
ATOM 848 C C . SER A 1 111 ? -15.221 6.556 12.682 1.00 96.62 111 SER A C 1
ATOM 850 O O . SER A 1 111 ? -14.913 6.273 11.528 1.00 96.62 111 SER A O 1
ATOM 852 N N . TYR A 1 112 ? -14.984 7.760 13.211 1.00 97.56 112 TYR A N 1
ATOM 853 C CA . TYR A 1 112 ? -14.392 8.862 12.454 1.00 97.56 112 TYR A CA 1
ATOM 854 C C . TYR A 1 112 ? -13.011 8.512 11.879 1.00 97.56 112 TYR A C 1
ATOM 856 O O . TYR A 1 112 ? -12.733 8.780 10.707 1.00 97.56 112 TYR A O 1
ATOM 864 N N . LEU A 1 113 ? -12.143 7.887 12.680 1.00 98.25 113 LEU A N 1
ATOM 865 C CA . LEU A 1 113 ? -10.810 7.477 12.234 1.00 98.25 113 LEU A CA 1
ATOM 866 C C . LEU A 1 113 ? -10.877 6.411 11.131 1.00 98.25 113 LEU A C 1
ATOM 868 O O . LEU A 1 113 ? -10.123 6.488 10.159 1.00 98.25 113 LEU A O 1
ATOM 872 N N . LEU A 1 114 ? -11.791 5.443 11.253 1.00 97.69 114 LEU A N 1
ATOM 873 C CA . LEU A 1 114 ? -12.001 4.405 10.242 1.00 97.69 114 LEU A CA 1
ATOM 874 C C . LEU A 1 114 ? -12.535 4.985 8.931 1.00 97.69 114 LEU A C 1
ATOM 876 O O . LEU A 1 114 ? -11.982 4.689 7.871 1.00 97.69 114 LEU A O 1
ATOM 880 N N . ASP A 1 115 ? -13.547 5.850 8.995 1.00 98.31 115 ASP A N 1
ATOM 881 C CA . ASP A 1 115 ? -14.099 6.524 7.817 1.00 98.31 115 ASP A CA 1
ATOM 882 C C . ASP A 1 115 ? -13.024 7.352 7.104 1.00 98.31 115 ASP A C 1
ATOM 884 O O . ASP A 1 115 ? -12.865 7.265 5.882 1.00 98.31 115 ASP A O 1
ATOM 888 N N . THR A 1 116 ? -12.218 8.088 7.876 1.00 98.50 116 THR A N 1
ATOM 889 C CA . THR A 1 116 ? -11.086 8.864 7.354 1.00 98.50 116 THR A CA 1
ATOM 890 C C . THR A 1 116 ? -10.067 7.956 6.665 1.00 98.50 116 THR A C 1
ATOM 892 O O . THR A 1 116 ? -9.618 8.257 5.558 1.00 98.50 116 THR A O 1
ATOM 895 N N . MET A 1 117 ? -9.732 6.810 7.265 1.00 98.38 117 MET A N 1
ATOM 896 C CA . MET A 1 117 ? -8.788 5.851 6.689 1.00 98.38 117 MET A CA 1
ATOM 897 C C . MET A 1 117 ? -9.298 5.225 5.391 1.00 98.38 117 MET A C 1
ATOM 899 O O . MET A 1 117 ? -8.543 5.133 4.420 1.00 98.38 117 MET A O 1
ATOM 903 N N . PHE A 1 118 ? -10.563 4.804 5.341 1.00 97.75 118 PHE A N 1
ATOM 904 C CA . PHE A 1 118 ? -11.132 4.208 4.133 1.00 97.75 118 PHE A CA 1
ATOM 905 C C . PHE A 1 118 ? -11.264 5.225 3.001 1.00 97.75 118 PHE A C 1
ATOM 907 O O . PHE A 1 118 ? -10.939 4.898 1.855 1.00 97.75 118 PHE A O 1
ATOM 914 N N . PHE A 1 119 ? -11.661 6.460 3.317 1.00 98.19 119 PHE A N 1
ATOM 915 C CA . PHE A 1 119 ? -11.677 7.553 2.351 1.00 98.19 119 PHE A CA 1
ATOM 916 C C . PHE A 1 119 ? -10.274 7.817 1.792 1.00 98.19 119 PHE A C 1
ATOM 918 O O . PHE A 1 119 ? -10.076 7.785 0.575 1.00 98.19 119 PHE A O 1
ATOM 925 N N . GLN A 1 120 ? -9.285 7.983 2.675 1.00 98.31 120 GLN A N 1
ATOM 926 C CA . GLN A 1 120 ? -7.900 8.238 2.288 1.00 98.31 120 GLN A CA 1
ATOM 927 C C . GLN A 1 120 ? -7.326 7.102 1.434 1.00 98.31 120 GLN A C 1
ATOM 929 O O . GLN A 1 120 ? -6.699 7.346 0.403 1.00 98.31 120 GLN A O 1
ATOM 934 N N . ARG A 1 121 ? -7.573 5.841 1.813 1.00 97.81 121 ARG A N 1
ATOM 935 C CA . ARG A 1 121 ? -7.155 4.671 1.029 1.00 97.81 121 ARG A CA 1
ATOM 936 C C . ARG A 1 121 ? -7.728 4.729 -0.388 1.00 97.81 121 ARG A C 1
ATOM 938 O O . ARG A 1 121 ? -7.009 4.463 -1.351 1.00 97.81 121 ARG A O 1
ATOM 945 N N . GLN A 1 122 ? -9.014 5.050 -0.522 1.00 98.06 122 GLN A N 1
ATOM 946 C CA . GLN A 1 122 ? -9.680 5.091 -1.820 1.00 98.06 122 GLN A CA 1
ATOM 947 C C . GLN A 1 122 ? -9.154 6.229 -2.708 1.00 98.06 122 GLN A C 1
ATOM 949 O O . GLN A 1 122 ? -8.957 6.009 -3.908 1.00 98.06 122 GLN A O 1
ATOM 954 N N . ASP A 1 123 ? -8.891 7.408 -2.138 1.00 98.31 123 ASP A N 1
ATOM 955 C CA . ASP A 1 123 ? -8.240 8.518 -2.847 1.00 98.31 123 ASP A CA 1
ATOM 956 C C . ASP A 1 123 ? -6.842 8.123 -3.346 1.00 98.31 123 ASP A C 1
ATOM 958 O O . ASP A 1 123 ? -6.539 8.236 -4.539 1.00 98.31 123 ASP A O 1
ATOM 962 N N . LEU A 1 124 ? -6.018 7.553 -2.461 1.00 98.50 124 LEU A N 1
ATOM 963 C CA . LEU A 1 124 ? -4.660 7.126 -2.792 1.00 98.50 124 LEU A CA 1
ATOM 964 C C . LEU A 1 124 ? -4.638 6.068 -3.890 1.00 98.50 124 LEU A C 1
ATOM 966 O O . LEU A 1 124 ? -3.855 6.190 -4.829 1.00 98.50 124 LEU A O 1
ATOM 970 N N . ILE A 1 125 ? -5.529 5.074 -3.836 1.00 98.19 125 ILE A N 1
ATOM 971 C CA . ILE A 1 125 ? -5.670 4.069 -4.900 1.00 98.19 125 ILE A CA 1
ATOM 972 C C . ILE A 1 125 ? -5.977 4.738 -6.243 1.00 98.19 125 ILE A C 1
ATOM 974 O O . ILE A 1 125 ? -5.378 4.385 -7.259 1.00 98.19 125 ILE A O 1
ATOM 978 N N . ASN A 1 126 ? -6.877 5.723 -6.273 1.00 98.06 126 ASN A N 1
ATOM 979 C CA . ASN A 1 126 ? -7.226 6.422 -7.509 1.00 98.06 126 ASN A CA 1
ATOM 980 C C . ASN A 1 126 ? -6.038 7.217 -8.074 1.00 98.06 126 ASN A C 1
ATOM 982 O O . ASN A 1 126 ? -5.779 7.159 -9.278 1.00 98.06 126 ASN A O 1
ATOM 986 N N . ARG A 1 127 ? -5.278 7.908 -7.219 1.00 98.31 127 ARG A N 1
ATOM 987 C CA . ARG A 1 127 ? -4.067 8.648 -7.617 1.00 98.31 127 ARG A CA 1
ATOM 988 C C . ARG A 1 127 ? -2.954 7.713 -8.092 1.00 98.31 127 ARG A C 1
ATOM 990 O O . ARG A 1 127 ? -2.352 7.954 -9.138 1.00 98.31 127 ARG A O 1
ATOM 997 N N . VAL A 1 128 ? -2.728 6.609 -7.379 1.00 98.31 128 VAL A N 1
ATOM 998 C CA . VAL A 1 128 ? -1.775 5.553 -7.753 1.00 98.31 128 VAL A CA 1
ATOM 999 C C . VAL A 1 128 ? -2.086 5.002 -9.141 1.00 98.31 128 VAL A C 1
ATOM 1001 O O . VAL A 1 128 ? -1.188 4.926 -9.979 1.00 98.31 128 VAL A O 1
ATOM 1004 N N . ARG A 1 129 ? -3.352 4.663 -9.408 1.00 97.06 129 ARG A N 1
ATOM 1005 C CA . ARG A 1 129 ? -3.804 4.161 -10.714 1.00 97.06 129 ARG A CA 1
ATOM 1006 C C . ARG A 1 129 ? -3.464 5.126 -11.839 1.00 97.06 129 ARG A C 1
ATOM 1008 O O . ARG A 1 129 ? -2.845 4.731 -12.822 1.00 97.06 129 ARG A O 1
ATOM 1015 N N . GLN A 1 130 ? -3.798 6.405 -11.667 1.00 97.50 130 GLN A N 1
ATOM 1016 C CA . GLN A 1 130 ? -3.497 7.434 -12.663 1.00 97.50 130 GLN A CA 1
ATOM 1017 C C . GLN A 1 130 ? -1.993 7.525 -12.947 1.00 97.50 130 GLN A C 1
ATOM 1019 O O . GLN A 1 130 ? -1.580 7.591 -14.106 1.00 97.50 130 GLN A O 1
ATOM 1024 N N . VAL A 1 131 ? -1.162 7.488 -11.903 1.00 98.31 131 VAL A N 1
ATOM 1025 C CA . VAL A 1 131 ? 0.298 7.522 -12.045 1.00 98.31 131 VAL A CA 1
ATOM 1026 C C . VAL A 1 131 ? 0.826 6.277 -12.765 1.00 98.31 131 VAL A C 1
ATOM 1028 O O . VAL A 1 131 ? 1.615 6.417 -13.704 1.00 98.31 131 VAL A O 1
ATOM 1031 N N . ILE A 1 132 ? 0.380 5.077 -12.378 1.00 97.88 132 ILE A N 1
ATOM 1032 C CA . ILE A 1 132 ? 0.759 3.808 -13.019 1.00 97.88 132 ILE A CA 1
ATOM 1033 C C . ILE A 1 132 ? 0.366 3.824 -14.502 1.00 97.88 132 ILE A C 1
ATOM 1035 O O . ILE A 1 132 ? 1.194 3.532 -15.367 1.00 97.88 132 ILE A O 1
ATOM 1039 N N . ASP A 1 133 ? -0.855 4.242 -14.825 1.00 96.88 133 ASP A N 1
ATOM 1040 C CA . ASP A 1 133 ? -1.342 4.308 -16.202 1.00 96.88 133 ASP A CA 1
ATOM 1041 C C . ASP A 1 133 ? -0.527 5.280 -17.060 1.00 96.88 133 ASP A C 1
ATOM 1043 O O . ASP A 1 133 ? -0.151 4.963 -18.195 1.00 96.88 133 ASP A O 1
ATOM 1047 N N . LEU A 1 134 ? -0.225 6.468 -16.532 1.00 97.44 134 LEU A N 1
ATOM 1048 C CA . LEU A 1 134 ? 0.567 7.470 -17.243 1.00 97.44 134 LEU A CA 1
ATOM 1049 C C . LEU A 1 134 ? 2.022 7.030 -17.423 1.00 97.44 134 LEU A C 1
ATOM 1051 O O . LEU A 1 134 ? 2.588 7.251 -18.499 1.00 97.44 134 LEU A O 1
ATOM 1055 N N . ALA A 1 135 ? 2.616 6.397 -16.410 1.00 97.81 135 ALA A N 1
ATOM 1056 C CA . ALA A 1 135 ? 3.968 5.857 -16.475 1.00 97.81 135 ALA A CA 1
ATOM 1057 C C . ALA A 1 135 ? 4.065 4.711 -17.494 1.00 97.81 135 ALA A C 1
ATOM 1059 O O . ALA A 1 135 ? 4.996 4.692 -18.301 1.00 97.81 135 ALA A O 1
ATOM 1060 N N . ASN A 1 136 ? 3.084 3.802 -17.539 1.00 97.19 136 ASN A N 1
ATOM 1061 C CA . ASN A 1 136 ? 3.116 2.659 -18.455 1.00 97.19 136 ASN A CA 1
ATOM 1062 C C . ASN A 1 136 ? 3.075 3.080 -19.937 1.00 97.19 136 ASN A C 1
ATOM 1064 O O . ASN A 1 136 ? 3.672 2.419 -20.790 1.00 97.19 136 ASN A O 1
ATOM 1068 N N . ARG A 1 137 ? 2.441 4.219 -20.248 1.00 96.62 137 ARG A N 1
ATOM 1069 C CA . ARG A 1 137 ? 2.395 4.801 -21.604 1.00 96.62 137 ARG A CA 1
ATOM 1070 C C . ARG A 1 137 ? 3.739 5.358 -22.081 1.00 96.62 137 ARG A C 1
ATOM 1072 O O . ARG A 1 137 ? 3.844 5.773 -23.234 1.00 96.62 137 ARG A O 1
ATOM 1079 N N . LYS A 1 138 ? 4.757 5.432 -21.220 1.00 96.69 138 LYS A N 1
ATOM 1080 C CA . LYS A 1 138 ? 6.083 5.933 -21.595 1.00 96.69 138 LYS A CA 1
ATOM 1081 C C . LYS A 1 138 ? 6.979 4.794 -22.082 1.00 96.69 138 LYS A C 1
ATOM 1083 O O . LYS A 1 138 ? 6.930 3.667 -21.585 1.00 96.69 138 LYS A O 1
ATOM 1088 N N . SER A 1 139 ? 7.808 5.123 -23.067 1.00 92.12 139 SER A N 1
ATOM 1089 C CA . SER A 1 139 ? 8.857 4.257 -23.614 1.00 92.12 139 SER A CA 1
ATOM 1090 C C . SER A 1 139 ? 10.220 4.532 -22.975 1.00 92.12 139 SER A C 1
ATOM 1092 O O . SER A 1 139 ? 10.992 3.610 -22.744 1.00 92.12 139 SER A O 1
ATOM 1094 N N . GLU A 1 140 ? 10.514 5.793 -22.658 1.00 94.38 140 GLU A N 1
ATOM 1095 C CA . GLU A 1 140 ? 11.796 6.205 -22.083 1.00 94.38 140 GLU A CA 1
ATOM 1096 C C . GLU A 1 140 ? 11.828 6.004 -20.562 1.00 94.38 140 GLU A C 1
ATOM 1098 O O . GLU A 1 140 ? 10.996 6.562 -19.839 1.00 94.38 140 GLU A O 1
ATOM 1103 N N . LEU A 1 141 ? 12.845 5.293 -20.060 1.00 94.50 141 LEU A N 1
ATOM 1104 C CA . LEU A 1 141 ? 13.009 4.999 -18.628 1.00 94.50 141 LEU A CA 1
ATOM 1105 C C . LEU A 1 141 ? 13.033 6.264 -17.760 1.00 94.50 141 LEU A C 1
ATOM 1107 O O . LEU A 1 141 ? 12.405 6.299 -16.706 1.00 94.50 141 LEU A O 1
ATOM 1111 N N . ALA A 1 142 ? 13.685 7.338 -18.217 1.00 94.88 142 ALA A N 1
ATOM 1112 C CA . ALA A 1 142 ? 13.706 8.610 -17.493 1.00 94.88 142 ALA A CA 1
ATOM 1113 C C . ALA A 1 142 ? 12.298 9.207 -17.315 1.00 94.88 142 ALA A C 1
ATOM 1115 O O . ALA A 1 142 ? 11.960 9.693 -16.235 1.00 94.88 142 ALA A O 1
ATOM 1116 N N . LYS A 1 143 ? 11.448 9.115 -18.347 1.00 97.06 143 LYS A N 1
ATOM 1117 C CA . LYS A 1 143 ? 10.056 9.581 -18.286 1.00 97.06 143 LYS A CA 1
ATOM 1118 C C . LYS A 1 143 ? 9.208 8.686 -17.389 1.00 97.06 143 LYS A C 1
ATOM 1120 O O . LYS A 1 143 ? 8.391 9.223 -16.646 1.00 97.06 143 LYS A O 1
ATOM 1125 N N . ILE A 1 144 ? 9.421 7.366 -17.420 1.00 97.25 144 ILE A N 1
ATOM 1126 C CA . ILE A 1 144 ? 8.780 6.422 -16.488 1.00 97.25 144 ILE A CA 1
ATOM 1127 C C . ILE A 1 144 ? 9.117 6.819 -15.048 1.00 97.25 144 ILE A C 1
ATOM 1129 O O . ILE A 1 144 ? 8.207 7.108 -14.276 1.00 97.25 144 ILE A O 1
ATOM 1133 N N . ARG A 1 145 ? 10.409 6.932 -14.704 1.00 96.44 145 ARG A N 1
ATOM 1134 C CA . ARG A 1 145 ? 10.856 7.321 -13.354 1.00 96.44 145 ARG A CA 1
ATOM 1135 C C . ARG A 1 145 ? 10.264 8.655 -12.906 1.00 96.44 145 ARG A C 1
ATOM 1137 O O . ARG A 1 145 ? 9.782 8.762 -11.786 1.00 96.44 145 ARG A O 1
ATOM 1144 N N . SER A 1 146 ? 10.260 9.654 -13.789 1.00 96.75 146 SER A N 1
ATOM 1145 C CA . SER A 1 146 ? 9.677 10.964 -13.491 1.00 96.75 146 SER A CA 1
ATOM 1146 C C . SER A 1 146 ? 8.180 10.882 -13.177 1.00 96.75 146 SER A C 1
ATOM 1148 O O . SER A 1 146 ? 7.738 11.553 -12.251 1.00 96.75 146 SER A O 1
ATOM 1150 N N . HIS A 1 147 ? 7.410 10.050 -13.888 1.00 97.81 147 HIS A N 1
ATOM 1151 C CA . HIS A 1 147 ? 5.983 9.870 -13.592 1.00 97.81 147 HIS A CA 1
ATOM 1152 C C . HIS A 1 147 ? 5.758 9.086 -12.301 1.00 97.81 147 HIS A C 1
ATOM 1154 O O . HIS A 1 147 ? 4.791 9.360 -11.607 1.00 97.81 147 HIS A O 1
ATOM 1160 N N . LEU A 1 148 ? 6.648 8.153 -11.956 1.00 98.31 148 LEU A N 1
ATOM 1161 C CA . LEU A 1 148 ? 6.566 7.376 -10.716 1.00 98.31 148 LEU A CA 1
ATOM 1162 C C . LEU A 1 148 ? 7.003 8.155 -9.469 1.00 98.31 148 LEU A C 1
ATOM 1164 O O . LEU A 1 148 ? 6.772 7.674 -8.362 1.00 98.31 148 LEU A O 1
ATOM 1168 N N . TYR A 1 149 ? 7.616 9.334 -9.622 1.00 98.00 149 TYR A N 1
ATOM 1169 C CA . TYR A 1 149 ? 8.134 10.143 -8.512 1.00 98.00 149 TYR A CA 1
ATOM 1170 C C . TYR A 1 149 ? 7.130 10.355 -7.356 1.00 98.00 149 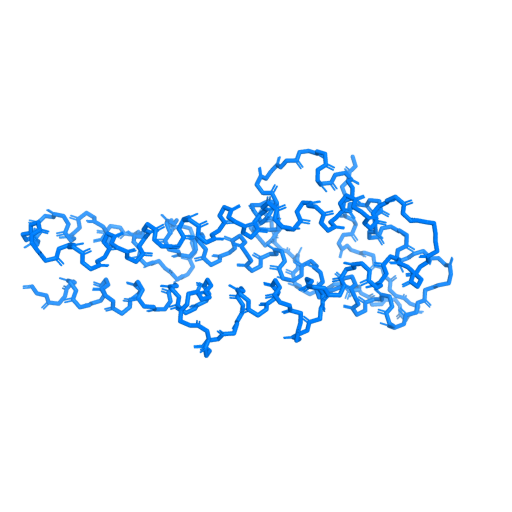TYR A C 1
ATOM 1172 O O . TYR A 1 149 ? 7.536 10.133 -6.216 1.00 98.00 149 TYR A O 1
ATOM 1180 N N . PRO A 1 150 ? 5.844 10.697 -7.598 1.00 98.44 150 PRO A N 1
ATOM 1181 C CA . PRO A 1 150 ? 4.818 10.817 -6.554 1.00 98.44 150 PRO A CA 1
ATOM 1182 C C . PRO A 1 150 ? 4.729 9.623 -5.595 1.00 98.44 150 PRO A C 1
ATOM 1184 O O . PRO A 1 150 ? 4.484 9.803 -4.405 1.00 98.44 150 PRO A O 1
ATOM 1187 N N . ILE A 1 151 ? 4.943 8.406 -6.107 1.00 98.19 151 ILE A N 1
ATOM 1188 C CA . ILE A 1 151 ? 4.806 7.154 -5.349 1.00 98.19 151 ILE A CA 1
ATOM 1189 C C . ILE A 1 151 ? 6.171 6.665 -4.849 1.00 98.19 151 ILE A C 1
ATOM 1191 O O . ILE A 1 151 ? 6.339 6.336 -3.679 1.00 98.19 151 ILE A O 1
ATOM 1195 N N . ALA A 1 152 ? 7.163 6.598 -5.738 1.00 96.88 152 ALA A N 1
ATOM 1196 C CA . ALA A 1 152 ? 8.434 5.924 -5.476 1.00 96.88 152 ALA A CA 1
ATOM 1197 C C . ALA A 1 152 ? 9.467 6.803 -4.747 1.00 96.88 152 ALA A C 1
ATOM 1199 O O . ALA A 1 152 ? 10.512 6.305 -4.324 1.00 96.88 152 ALA A O 1
ATOM 1200 N N . ASN A 1 153 ? 9.232 8.111 -4.618 1.00 95.81 153 ASN A N 1
ATOM 1201 C CA . ASN A 1 153 ? 10.117 8.995 -3.865 1.00 95.81 153 ASN A CA 1
ATOM 1202 C C . ASN A 1 153 ? 9.619 9.167 -2.423 1.00 95.81 153 ASN A C 1
ATOM 1204 O O . ASN A 1 153 ? 8.433 9.380 -2.210 1.00 95.81 153 ASN A O 1
ATOM 1208 N N . LEU A 1 154 ? 10.529 9.175 -1.440 1.00 86.56 154 LEU A N 1
ATOM 1209 C CA . LEU A 1 154 ? 10.198 9.423 -0.024 1.00 86.56 154 LEU A CA 1
ATOM 1210 C C . LEU A 1 154 ? 9.566 10.802 0.226 1.00 86.56 154 LEU A C 1
ATOM 1212 O O . LEU A 1 154 ? 8.869 10.995 1.215 1.00 86.56 154 LEU A O 1
ATOM 1216 N N . ARG A 1 155 ? 9.838 11.775 -0.651 1.00 89.00 155 ARG A N 1
ATOM 1217 C CA . ARG A 1 155 ? 9.220 13.110 -0.654 1.00 89.00 155 ARG A CA 1
ATOM 1218 C C . ARG A 1 155 ? 8.111 13.242 -1.701 1.00 89.00 155 ARG A C 1
ATOM 1220 O O . ARG A 1 155 ? 7.673 14.357 -1.973 1.00 89.00 155 ARG A O 1
ATOM 1227 N N . GLY A 1 156 ? 7.728 12.144 -2.347 1.00 95.69 156 GLY A N 1
ATOM 1228 C CA . GLY A 1 156 ? 6.563 12.102 -3.219 1.00 95.69 156 GLY A CA 1
ATOM 1229 C C . GLY A 1 156 ? 5.302 12.342 -2.395 1.00 95.69 156 GLY A C 1
ATOM 1230 O O . GLY A 1 156 ? 5.217 11.904 -1.251 1.00 95.69 156 GLY A O 1
ATOM 1231 N N . ASP A 1 157 ? 4.343 13.060 -2.961 1.00 96.69 157 ASP A N 1
ATOM 1232 C CA . ASP A 1 157 ? 3.083 13.402 -2.304 1.00 96.69 157 ASP A CA 1
ATOM 1233 C C . ASP A 1 157 ? 2.279 12.147 -1.934 1.00 96.69 157 ASP A C 1
ATOM 1235 O O . ASP A 1 157 ? 1.885 12.001 -0.781 1.00 96.69 157 ASP A O 1
ATOM 1239 N N . ILE A 1 158 ? 2.126 11.192 -2.860 1.00 98.25 158 ILE A N 1
ATOM 1240 C CA . ILE A 1 158 ? 1.411 9.931 -2.590 1.00 98.25 158 ILE A CA 1
ATOM 1241 C C . ILE A 1 158 ? 2.145 9.111 -1.522 1.00 98.25 158 ILE A C 1
ATOM 1243 O O . ILE A 1 158 ? 1.511 8.564 -0.625 1.00 98.25 158 ILE A O 1
ATOM 1247 N N . ASN A 1 159 ? 3.478 9.028 -1.587 1.00 98.12 159 ASN A N 1
ATOM 1248 C CA . ASN A 1 159 ? 4.260 8.339 -0.557 1.00 98.12 159 ASN A CA 1
ATOM 1249 C C . ASN A 1 159 ? 4.094 9.006 0.816 1.00 98.12 159 ASN A C 1
ATOM 1251 O O . ASN A 1 159 ? 3.858 8.321 1.808 1.00 98.12 159 ASN A O 1
ATOM 1255 N N . GLY A 1 160 ? 4.152 10.339 0.866 1.00 97.75 160 GLY A N 1
ATOM 1256 C CA . GLY A 1 160 ? 3.940 11.116 2.084 1.00 97.75 160 GLY A CA 1
ATOM 1257 C C . GLY A 1 160 ? 2.583 10.824 2.722 1.00 97.75 160 GLY A C 1
ATOM 1258 O O . GLY A 1 160 ? 2.522 10.518 3.910 1.00 97.75 160 GLY A O 1
ATOM 1259 N N . ASP A 1 161 ? 1.524 10.815 1.920 1.00 98.25 161 ASP A N 1
ATOM 1260 C CA . ASP A 1 161 ? 0.160 10.504 2.356 1.00 98.25 161 ASP A CA 1
ATOM 1261 C C . ASP A 1 161 ? -0.028 9.037 2.813 1.00 98.25 161 ASP A C 1
ATOM 1263 O O . ASP A 1 161 ? -1.047 8.687 3.412 1.00 98.25 161 ASP A O 1
ATOM 1267 N N . ILE A 1 162 ? 0.949 8.159 2.565 1.00 98.38 162 ILE A N 1
ATOM 1268 C CA . ILE A 1 162 ? 0.967 6.772 3.053 1.00 98.38 162 ILE A CA 1
ATOM 1269 C C . ILE A 1 162 ? 1.839 6.650 4.310 1.00 98.38 162 ILE A C 1
ATOM 1271 O O . ILE A 1 162 ? 1.390 6.105 5.317 1.00 98.38 162 ILE A O 1
ATOM 1275 N N . GLU A 1 163 ? 3.079 7.145 4.263 1.00 97.75 163 GLU A N 1
ATOM 1276 C CA . GLU A 1 163 ? 4.145 6.836 5.227 1.00 97.75 163 GLU A CA 1
ATOM 1277 C C . GLU A 1 163 ? 4.436 7.927 6.262 1.00 97.75 163 GLU A C 1
ATOM 1279 O O . GLU A 1 163 ? 4.980 7.630 7.332 1.00 97.75 163 GLU A O 1
ATOM 1284 N N . ASN A 1 164 ? 4.165 9.195 5.950 1.00 95.56 164 ASN A N 1
ATOM 1285 C CA . ASN A 1 164 ? 4.671 10.303 6.751 1.00 95.56 164 ASN A CA 1
ATOM 1286 C C . ASN A 1 164 ? 3.781 10.579 7.967 1.00 95.56 164 ASN A C 1
ATOM 1288 O O . ASN A 1 164 ? 2.783 11.285 7.872 1.00 95.56 164 ASN A O 1
ATOM 1292 N N . MET A 1 165 ? 4.226 10.134 9.142 1.00 95.12 165 MET A N 1
ATOM 1293 C CA . MET A 1 165 ? 3.511 10.321 10.413 1.00 95.12 165 MET A CA 1
ATOM 1294 C C . MET A 1 165 ? 3.312 11.785 10.846 1.00 95.12 165 MET A C 1
ATOM 1296 O O . MET A 1 165 ? 2.581 12.030 11.801 1.00 95.12 165 MET A O 1
ATOM 1300 N N . GLN A 1 166 ? 3.967 12.751 10.192 1.00 95.06 166 GLN A N 1
ATOM 1301 C CA . GLN A 1 166 ? 3.725 14.181 10.426 1.00 95.06 166 GLN A CA 1
ATOM 1302 C C . GLN A 1 166 ? 2.495 14.707 9.668 1.00 95.06 166 GLN A C 1
ATOM 1304 O O . GLN A 1 166 ? 2.032 15.807 9.953 1.00 95.06 166 GLN A O 1
ATOM 1309 N N . ILE A 1 167 ? 1.969 13.946 8.703 1.00 95.00 167 ILE A N 1
ATOM 1310 C CA . ILE A 1 167 ? 0.702 14.235 8.028 1.00 95.00 167 ILE A CA 1
ATOM 1311 C C . ILE A 1 167 ? -0.401 13.518 8.808 1.00 95.00 167 ILE A C 1
ATOM 1313 O O . ILE A 1 167 ? -0.407 12.286 8.881 1.00 95.00 167 ILE A O 1
ATOM 1317 N N . GLU A 1 168 ? -1.326 14.292 9.385 1.00 94.44 168 GLU A N 1
ATOM 1318 C CA . GLU A 1 168 ? -2.388 13.791 10.275 1.00 94.44 168 GLU A CA 1
ATOM 1319 C C . GLU A 1 168 ? -3.231 12.691 9.627 1.00 94.44 168 GLU A C 1
ATOM 1321 O O . GLU A 1 168 ? -3.524 11.680 10.255 1.00 94.44 168 GLU A O 1
ATOM 1326 N N . VAL A 1 169 ? -3.556 12.863 8.346 1.00 96.19 169 VAL A N 1
ATOM 1327 C CA . VAL A 1 169 ? -4.382 11.926 7.574 1.00 96.19 169 VAL A CA 1
ATOM 1328 C C . VAL A 1 169 ? -3.560 10.911 6.778 1.00 96.19 169 VAL A C 1
ATOM 1330 O O . VAL A 1 169 ? -4.100 10.253 5.894 1.00 96.19 169 VAL A O 1
ATOM 1333 N N . SER A 1 170 ? -2.259 10.757 7.054 1.00 98.19 170 SER A N 1
ATOM 1334 C CA . SER A 1 170 ? -1.494 9.681 6.415 1.00 98.19 170 SER A CA 1
ATOM 1335 C C . SER A 1 170 ? -1.979 8.313 6.892 1.00 98.19 170 SER A C 1
ATOM 1337 O O . SER A 1 170 ? -2.330 8.139 8.061 1.00 98.19 170 SER A O 1
ATOM 1339 N N . LEU A 1 171 ? -1.953 7.304 6.018 1.00 98.25 171 LEU A N 1
ATOM 1340 C CA . LEU A 1 171 ? -2.444 5.967 6.382 1.00 98.25 171 LEU A CA 1
ATOM 1341 C C . LEU A 1 171 ? -1.708 5.363 7.579 1.00 98.25 171 LEU A C 1
ATOM 1343 O O . LEU A 1 171 ? -2.331 4.730 8.431 1.00 98.25 171 LEU A O 1
ATOM 1347 N N . LYS A 1 172 ? -0.394 5.577 7.673 1.00 97.62 172 LYS A N 1
ATOM 1348 C CA . LYS A 1 172 ? 0.400 5.115 8.813 1.00 97.62 172 LYS A CA 1
ATOM 1349 C C . LYS A 1 172 ? -0.019 5.781 10.121 1.00 97.62 172 LYS A C 1
ATOM 1351 O O . LYS A 1 172 ? -0.135 5.089 11.129 1.00 97.62 172 LYS A O 1
ATOM 1356 N N . LYS A 1 173 ? -0.264 7.097 10.101 1.00 98.06 173 LYS A N 1
ATOM 1357 C CA . LYS A 1 173 ? -0.719 7.843 11.281 1.00 98.06 173 LYS A CA 1
ATOM 1358 C C . LYS A 1 173 ? -2.117 7.404 11.704 1.00 98.06 173 LYS A C 1
ATOM 1360 O O . LYS A 1 173 ? -2.309 7.094 12.872 1.00 98.06 173 LYS A O 1
ATOM 1365 N N . LEU A 1 174 ? -3.042 7.280 10.751 1.00 98.50 174 LEU A N 1
ATOM 1366 C CA . LEU A 1 174 ? -4.403 6.802 11.004 1.00 98.50 174 LEU A CA 1
ATOM 1367 C C . LEU A 1 174 ? -4.409 5.392 11.602 1.00 98.50 174 LEU A C 1
ATOM 1369 O O . LEU A 1 174 ? -5.095 5.156 12.590 1.00 98.50 174 LEU A O 1
ATOM 1373 N N . LYS A 1 175 ? -3.592 4.470 11.075 1.00 97.25 175 LYS A N 1
ATOM 1374 C CA . LYS A 1 175 ? -3.419 3.130 11.659 1.00 97.25 175 LYS A CA 1
ATOM 1375 C C . LYS A 1 175 ? -3.001 3.203 13.134 1.00 97.25 175 LYS A C 1
ATOM 1377 O O . LYS A 1 175 ? -3.563 2.496 13.971 1.00 97.25 175 LYS A O 1
ATOM 1382 N N . ASP A 1 176 ? -2.013 4.036 13.453 1.00 96.75 176 ASP A N 1
ATOM 1383 C CA . ASP A 1 176 ? -1.516 4.175 14.824 1.00 96.75 176 ASP A CA 1
ATOM 1384 C C . ASP A 1 176 ? -2.546 4.856 15.743 1.00 96.75 176 ASP A C 1
ATOM 1386 O O . ASP A 1 176 ? -2.717 4.432 16.885 1.00 96.75 176 ASP A O 1
ATOM 1390 N N . ASP A 1 177 ? -3.297 5.836 15.243 1.00 97.94 177 ASP A N 1
ATOM 1391 C CA . ASP A 1 177 ? -4.366 6.498 15.999 1.00 97.94 177 ASP A CA 1
ATOM 1392 C C . ASP A 1 177 ? -5.531 5.554 16.295 1.00 97.94 177 ASP A C 1
ATOM 1394 O O . ASP A 1 177 ? -6.004 5.496 17.430 1.00 97.94 177 ASP A O 1
ATOM 1398 N N . ILE A 1 178 ? -5.937 4.740 15.315 1.00 97.56 178 ILE A N 1
ATOM 1399 C CA . ILE A 1 178 ? -6.948 3.692 15.506 1.00 97.56 178 ILE A CA 1
ATOM 1400 C C . ILE A 1 178 ? -6.468 2.693 16.558 1.00 97.56 178 ILE A C 1
ATOM 1402 O O . ILE A 1 178 ? -7.236 2.301 17.433 1.00 97.56 178 ILE A O 1
ATOM 1406 N N . ARG A 1 179 ? -5.188 2.302 16.534 1.00 95.75 179 ARG A N 1
ATOM 1407 C CA . ARG A 1 179 ? -4.613 1.416 17.556 1.00 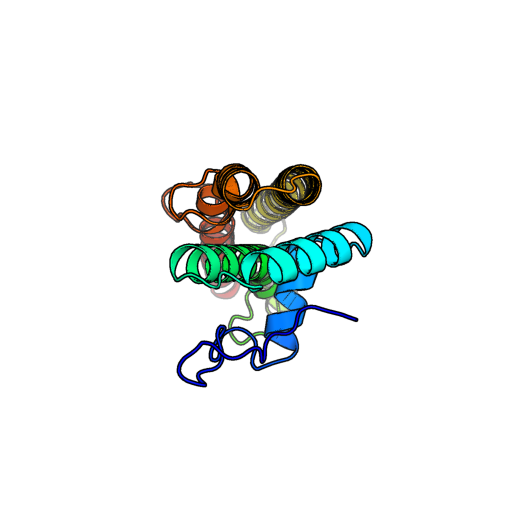95.75 179 ARG A CA 1
ATOM 1408 C C . ARG A 1 179 ? -4.683 2.024 18.954 1.00 95.75 179 ARG A C 1
ATOM 1410 O O . ARG A 1 179 ? -5.045 1.325 19.901 1.00 95.75 179 ARG A O 1
ATOM 1417 N N . ILE A 1 180 ? -4.316 3.295 19.098 1.00 96.31 180 ILE A N 1
ATOM 1418 C CA . ILE A 1 180 ? -4.380 4.005 20.382 1.00 96.31 180 ILE A CA 1
ATOM 1419 C C . ILE A 1 180 ? -5.825 4.038 20.886 1.00 96.31 180 ILE A C 1
ATOM 1421 O O . ILE A 1 180 ? -6.076 3.718 22.049 1.00 96.31 180 ILE A O 1
ATOM 1425 N N . GLU A 1 181 ? -6.768 4.362 20.006 1.00 96.75 181 GLU A N 1
ATOM 1426 C CA . GLU A 1 181 ? -8.186 4.436 20.336 1.00 96.75 181 GLU A CA 1
ATOM 1427 C C . GLU A 1 181 ? -8.766 3.072 20.734 1.00 96.75 181 GLU A C 1
ATOM 1429 O O . GLU A 1 181 ? -9.421 2.953 21.768 1.00 96.75 181 GLU A O 1
ATOM 1434 N N . VAL A 1 182 ? -8.459 2.013 19.983 1.00 95.38 182 VAL A N 1
ATOM 1435 C CA . VAL A 1 182 ? -8.850 0.635 20.316 1.00 95.38 182 VAL A CA 1
ATOM 1436 C C . VAL A 1 182 ? -8.323 0.230 21.690 1.00 95.38 182 VAL A C 1
ATOM 1438 O O . VAL A 1 182 ? -9.080 -0.275 22.518 1.00 95.38 182 VAL A O 1
ATOM 1441 N N . ASN A 1 183 ? -7.049 0.501 21.979 1.00 94.50 183 ASN A N 1
ATOM 1442 C CA . ASN A 1 183 ? -6.465 0.192 23.284 1.00 94.50 183 ASN A CA 1
ATOM 1443 C C . ASN A 1 183 ? -7.152 0.965 24.420 1.00 94.50 183 ASN A C 1
ATOM 1445 O O . ASN A 1 183 ? -7.371 0.405 25.493 1.00 94.50 183 ASN A O 1
ATOM 1449 N N . ARG A 1 184 ? -7.525 2.230 24.187 1.00 95.44 184 ARG A N 1
ATOM 1450 C CA . ARG A 1 184 ? -8.284 3.048 25.144 1.00 95.44 184 ARG A CA 1
ATOM 1451 C C . ARG A 1 184 ? -9.676 2.472 25.412 1.00 95.44 184 ARG A C 1
ATOM 1453 O O . ARG A 1 184 ? -10.147 2.537 26.546 1.00 95.44 184 ARG A O 1
ATOM 1460 N N . LEU A 1 185 ? -10.347 1.948 24.387 1.00 95.44 185 LEU A N 1
ATOM 1461 C CA . LEU A 1 185 ? -11.682 1.354 24.506 1.00 95.44 185 LEU A CA 1
ATOM 1462 C C . LEU A 1 185 ? -11.648 -0.002 25.224 1.00 95.44 185 LEU A C 1
ATOM 1464 O O . LEU A 1 185 ? -12.520 -0.277 26.038 1.00 95.44 185 LEU A O 1
ATOM 1468 N N . LEU A 1 186 ? -10.614 -0.817 24.995 1.00 92.75 186 LEU A N 1
ATOM 1469 C CA . LEU A 1 186 ? -10.455 -2.125 25.648 1.00 92.75 186 LEU A CA 1
ATOM 1470 C C . LEU A 1 186 ? -10.128 -2.048 27.150 1.00 92.75 186 LEU A C 1
ATOM 1472 O O . LEU A 1 186 ? -10.283 -3.043 27.858 1.00 92.75 186 LEU A O 1
ATOM 1476 N N . GLN A 1 187 ? -9.647 -0.900 27.632 1.00 90.69 187 GLN A N 1
ATOM 1477 C CA . GLN A 1 187 ? -9.294 -0.672 29.041 1.00 90.69 187 GLN A CA 1
ATOM 1478 C C . GLN A 1 187 ? -10.456 -0.152 29.903 1.00 90.69 187 GLN A C 1
ATOM 1480 O O . GLN A 1 187 ? -10.270 0.030 31.107 1.00 90.69 187 GLN A O 1
ATOM 1485 N N . GLN A 1 188 ? -11.614 0.125 29.301 1.00 76.81 188 GLN A N 1
ATOM 1486 C CA . GLN A 1 188 ? -12.817 0.611 29.988 1.00 76.81 188 GLN A CA 1
ATOM 1487 C C . GLN A 1 188 ? -13.740 -0.538 30.388 1.00 76.81 188 GLN A C 1
ATOM 1489 O O . GLN A 1 188 ? -14.413 -0.365 31.427 1.00 76.81 188 GLN A O 1
#

Sequence (188 aa):
MGIAFDKLDANGSVIFGQEFDSDDKKDYLYAGINYEQVSATNLESIINKLLTDPLSDDNISVAKNLLSTLKNLGKYVDDVINNATSDKILGGGNLEQILTRCEDSKLENLSYLLDTMFFQRQDLINRVRQVIDLANRKSELAKIRSHLYPIANLRGDINGDIENMQIEVSLKKLKDDIRIEVNRLLQQ